Protein AF-0000000067870097 (afdb_homodimer)

Foldseek 3Di:
DPPPVVVVVVVVVVVVVVVCVVPPDDDDPQLVVQLVVLLCCLQVVQVVCCVVVVFAADDPLLSVLSCCLSNPVADLLNAQLLQQVLLLLLQVLLLVLCVPPNQDPVSLVVSLVVSQVVCVVVVNHHPSSNVSNNVSSVVSHHPVSSVTHRNNNSVSSLVSSQVSLCPRSVVVVHDPPPDHD/DPPPVVVVVVVVVVVVVVVCVVPPDDDDPLLVVQLVVLLCCLQVVQVVCCVVVVFAADDPLLSVLSCCLSNPVADLLNALQLQQVLLLLLQVLLLVLCVPPNQDPVSLVVSLVVSQVVCVVVVNHHPSSNVSNNVSSVVSHHPVSSVTHRNNNSVSSLVSSQVSLVPRSVVVVHDPPPDHD

InterPro domains:
  IPR007065 HPP [PTHR33741] (12-181)
  IPR058581 HPP, transmembrane region [PF04982] (25-177)

Organism: Synechococcus elongatus (strain ATCC 33912 / PCC 7942 / FACHB-805) (NCBI:txid1140)

Solvent-accessible surface area (backbone atoms only — not comparable to full-atom values): 16344 Å² total; per-residue (Å²): 125,81,54,69,67,56,50,51,49,49,50,52,48,49,50,26,46,53,48,29,65,71,60,42,67,83,66,54,73,51,49,34,51,34,19,20,52,41,23,25,51,51,44,15,48,35,34,43,48,19,68,74,67,71,47,61,30,63,54,38,37,54,25,13,45,35,32,29,44,39,66,35,36,76,39,61,48,36,19,50,39,7,41,44,53,15,30,37,47,6,27,50,41,6,28,49,32,27,74,74,69,35,72,47,33,54,38,34,3,43,22,24,6,50,34,47,28,50,20,42,76,67,49,19,47,22,45,31,12,14,8,33,6,26,37,23,20,74,66,55,32,53,79,59,40,35,50,47,25,46,39,51,28,38,50,50,48,49,52,50,43,38,58,43,29,74,66,36,81,39,31,91,80,39,52,44,68,82,38,60,75,125,81,55,68,68,56,51,50,49,50,48,52,49,49,49,26,45,53,49,28,64,71,61,43,68,84,66,53,72,51,49,34,50,34,19,21,52,42,22,26,50,51,45,16,49,35,32,44,49,19,67,73,68,71,47,60,31,64,54,38,36,53,24,13,44,36,32,29,43,40,65,36,37,78,38,63,48,35,20,51,39,8,41,44,54,14,30,37,46,6,27,51,41,6,28,50,32,26,74,74,66,35,72,46,33,56,38,33,3,44,21,24,7,51,33,46,28,51,20,44,76,67,50,18,48,23,45,31,14,15,10,33,5,25,37,23,20,75,68,56,34,53,78,61,40,35,51,47,26,48,38,51,29,38,50,50,46,50,52,49,42,38,56,43,30,76,67,35,82,37,31,92,81,40,52,45,66,82,37,61,76

Structure (mmCIF, N/CA/C/O backbone):
data_AF-0000000067870097-model_v1
#
loop_
_entity.id
_entity.type
_entity.pdbx_description
1 polymer 'HPP family protein'
#
loop_
_atom_site.group_PDB
_atom_site.id
_atom_site.type_symbol
_atom_site.label_atom_id
_atom_site.label_alt_id
_atom_site.label_comp_id
_atom_site.label_asym_id
_atom_site.label_entity_id
_atom_site.label_seq_id
_atom_site.pdbx_PDB_ins_code
_atom_site.Cartn_x
_atom_site.Cartn_y
_atom_site.Cartn_z
_atom_site.occupancy
_atom_site.B_iso_or_equiv
_atom_site.auth_seq_id
_atom_site.auth_comp_id
_atom_site.auth_asym_id
_atom_site.auth_atom_id
_atom_site.pdbx_PDB_model_num
ATOM 1 N N . MET A 1 1 ? 19.469 34.625 -26.188 1 46.09 1 MET A N 1
ATOM 2 C CA . MET A 1 1 ? 18.172 34.531 -25.5 1 46.09 1 MET A CA 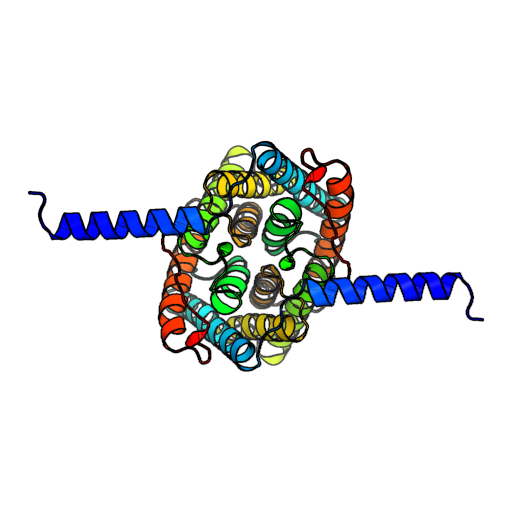1
ATOM 3 C C . MET A 1 1 ? 17.562 33.156 -25.641 1 46.09 1 MET A C 1
ATOM 5 O O . MET A 1 1 ? 17.359 32.656 -26.75 1 46.09 1 MET A O 1
ATOM 9 N N . ALA A 1 2 ? 17.812 32.406 -24.672 1 60.09 2 ALA A N 1
ATOM 10 C CA . ALA A 1 2 ? 17.297 31.062 -24.828 1 60.09 2 ALA A CA 1
ATOM 11 C C . ALA A 1 2 ? 15.867 31.094 -25.375 1 60.09 2 ALA A C 1
ATOM 13 O O . ALA A 1 2 ? 15.086 31.969 -25.047 1 60.09 2 ALA A O 1
ATOM 14 N N . PRO A 1 3 ? 15.516 30.281 -26.375 1 62.34 3 PRO A N 1
ATOM 15 C CA . PRO A 1 3 ? 14.164 30.281 -26.953 1 62.34 3 PRO A CA 1
ATOM 16 C C . PRO A 1 3 ? 13.07 30.203 -25.891 1 62.34 3 PRO A C 1
ATOM 18 O O . PRO A 1 3 ? 13.289 29.641 -24.812 1 62.34 3 PRO A O 1
ATOM 21 N N . ARG A 1 4 ? 12.039 30.938 -26.031 1 68.62 4 ARG A N 1
ATOM 22 C CA . ARG A 1 4 ? 10.883 31.125 -25.156 1 68.62 4 ARG A CA 1
ATOM 23 C C . ARG A 1 4 ? 10.367 29.766 -24.656 1 68.62 4 ARG A C 1
ATOM 25 O O . ARG A 1 4 ? 9.883 29.672 -23.531 1 68.62 4 ARG A O 1
ATOM 32 N N . SER A 1 5 ? 10.477 28.734 -25.531 1 74.88 5 SER A N 1
ATOM 33 C CA . SER A 1 5 ? 10.031 27.391 -25.172 1 74.88 5 SER A CA 1
ATOM 34 C C . SER A 1 5 ? 10.891 26.797 -24.062 1 74.88 5 SER A C 1
ATOM 36 O O . SER A 1 5 ? 10.367 26.156 -23.156 1 74.88 5 SER A O 1
ATOM 38 N N . LEU A 1 6 ? 12.148 27.078 -24.141 1 73.38 6 LEU A N 1
ATOM 39 C CA . LEU A 1 6 ? 13.055 26.547 -23.125 1 73.38 6 LEU A CA 1
ATOM 40 C C . LEU A 1 6 ? 12.844 27.25 -21.781 1 73.38 6 LEU A C 1
ATOM 42 O O . LEU A 1 6 ? 12.984 26.625 -20.734 1 73.38 6 LEU A O 1
ATOM 46 N N . ARG A 1 7 ? 12.547 28.5 -21.922 1 70.81 7 ARG A N 1
ATOM 47 C CA . ARG A 1 7 ? 12.297 29.266 -20.703 1 70.81 7 ARG A CA 1
ATOM 48 C C . ARG A 1 7 ? 11.031 28.797 -20 1 70.81 7 ARG A C 1
ATOM 50 O O . ARG A 1 7 ? 10.992 28.703 -18.781 1 70.81 7 ARG A O 1
ATOM 57 N N . ARG A 1 8 ? 9.984 28.531 -20.844 1 75.88 8 ARG A N 1
ATOM 58 C CA . ARG A 1 8 ? 8.742 28.016 -20.281 1 75.88 8 ARG A CA 1
ATOM 59 C C . ARG A 1 8 ? 8.953 26.641 -19.641 1 75.88 8 ARG A C 1
ATOM 61 O O . ARG A 1 8 ? 8.406 26.359 -18.578 1 75.88 8 ARG A O 1
ATOM 68 N N . LEU A 1 9 ? 9.688 25.859 -20.328 1 77.75 9 LEU A N 1
ATOM 69 C CA . LEU A 1 9 ? 10.008 24.547 -19.797 1 77.75 9 LEU A CA 1
ATOM 70 C C . LEU A 1 9 ? 10.805 24.656 -18.5 1 77.75 9 LEU A C 1
ATOM 72 O O . LEU A 1 9 ? 10.547 23.922 -17.547 1 77.75 9 LEU A O 1
ATOM 76 N N . HIS A 1 10 ? 11.781 25.531 -18.562 1 76.25 10 HIS A N 1
ATOM 77 C CA . HIS A 1 10 ? 12.594 25.766 -17.375 1 76.25 10 HIS A CA 1
ATOM 78 C C . HIS A 1 10 ? 11.734 26.281 -16.219 1 76.25 10 HIS A C 1
ATOM 80 O O . HIS A 1 10 ? 11.93 25.891 -15.078 1 76.25 10 HIS A O 1
ATOM 86 N N . TRP A 1 11 ? 10.844 27.203 -16.578 1 72.69 11 TRP A N 1
ATOM 87 C CA . TRP A 1 11 ? 9.945 27.766 -15.578 1 72.69 11 TRP A CA 1
ATOM 88 C C . TRP A 1 11 ? 9.039 26.688 -15 1 72.69 11 TRP A C 1
ATOM 90 O O . TRP A 1 11 ? 8.859 26.594 -13.781 1 72.69 11 TRP A O 1
ATOM 100 N N . HIS A 1 12 ? 8.492 25.906 -15.898 1 77.06 12 HIS A N 1
ATOM 101 C CA . HIS A 1 12 ? 7.629 24.812 -15.469 1 77.06 12 HIS A CA 1
ATOM 102 C C . HIS A 1 12 ? 8.383 23.828 -14.578 1 77.06 12 HIS A C 1
ATOM 104 O O . HIS A 1 12 ? 7.863 23.391 -13.555 1 77.06 12 HIS A O 1
ATOM 110 N N . TRP A 1 13 ? 9.57 23.641 -14.914 1 80.44 13 TRP A N 1
ATOM 111 C CA . TRP A 1 13 ? 10.414 22.734 -14.148 1 80.44 13 TRP A CA 1
ATOM 112 C C . TRP A 1 13 ? 10.734 23.312 -12.781 1 80.44 13 TRP A C 1
ATOM 114 O O . TRP A 1 13 ? 10.695 22.594 -11.773 1 80.44 13 TRP A O 1
ATOM 124 N N . GLU A 1 14 ? 10.977 24.531 -12.758 1 81.31 14 GLU A N 1
ATOM 125 C CA . GLU A 1 14 ? 11.266 25.203 -11.492 1 81.31 14 GLU A CA 1
ATOM 126 C C . GLU A 1 14 ? 10.039 25.234 -10.586 1 81.31 14 GLU A C 1
ATOM 128 O O . GLU A 1 14 ? 10.156 25.078 -9.367 1 81.31 14 GLU A O 1
ATOM 133 N N . GLN A 1 15 ? 8.992 25.406 -11.211 1 80.94 15 GLN A N 1
ATOM 134 C CA . GLN A 1 15 ? 7.758 25.422 -10.438 1 80.94 15 GLN A CA 1
ATOM 135 C C . GLN A 1 15 ? 7.465 24.047 -9.844 1 80.94 15 GLN A C 1
ATOM 137 O O . GLN A 1 15 ? 7.047 23.938 -8.688 1 80.94 15 GLN A O 1
ATOM 142 N N . GLN A 1 16 ? 7.691 23.109 -10.602 1 85.12 16 GLN A N 1
ATOM 143 C CA . GLN A 1 16 ? 7.473 21.75 -10.133 1 85.12 16 GLN A CA 1
ATOM 144 C C . GLN A 1 16 ? 8.43 21.391 -9 1 85.12 16 GLN A C 1
ATOM 146 O O . GLN A 1 16 ? 8.031 20.766 -8.016 1 85.12 16 GLN A O 1
ATOM 151 N N . ARG A 1 17 ? 9.578 21.828 -9.219 1 85.06 17 ARG A N 1
ATOM 152 C CA . ARG A 1 17 ? 10.586 21.547 -8.195 1 85.06 17 ARG A CA 1
ATOM 153 C C . ARG A 1 17 ? 10.25 22.266 -6.891 1 85.06 17 ARG A C 1
ATOM 155 O O . ARG A 1 17 ? 10.406 21.703 -5.809 1 85.06 17 ARG A O 1
ATOM 162 N N . SER A 1 18 ? 9.828 23.406 -7.008 1 83.56 18 SER A N 1
ATOM 163 C CA . SER A 1 18 ? 9.469 24.188 -5.828 1 83.56 18 SER A CA 1
ATOM 164 C C . SER A 1 18 ? 8.281 23.562 -5.102 1 83.56 18 SER A C 1
ATOM 166 O O . SER A 1 18 ? 8.273 23.484 -3.871 1 83.56 18 SER A O 1
ATOM 168 N N . GLN A 1 19 ? 7.371 23.125 -5.828 1 85.06 19 GLN A N 1
ATOM 169 C CA . GLN A 1 19 ? 6.199 22.484 -5.242 1 85.06 19 GLN A CA 1
ATOM 170 C C . GLN A 1 19 ? 6.566 21.172 -4.566 1 85.06 19 GLN A C 1
ATOM 172 O O . GLN A 1 19 ? 6.07 20.859 -3.48 1 85.06 19 GLN A O 1
ATOM 177 N N . SER A 1 20 ? 7.379 20.5 -5.203 1 86.06 20 SER A N 1
ATOM 178 C CA . SER A 1 20 ? 7.832 19.234 -4.652 1 86.06 20 SER A CA 1
ATOM 179 C C . SER A 1 20 ? 8.57 19.438 -3.332 1 86.06 20 SER A C 1
ATOM 181 O O . SER A 1 20 ? 8.391 18.656 -2.393 1 86.06 20 SER A O 1
ATOM 183 N N . ASP A 1 21 ? 9.359 20.422 -3.322 1 87.75 21 ASP A N 1
ATOM 184 C CA . ASP A 1 21 ? 10.141 20.688 -2.119 1 87.75 21 ASP A CA 1
ATOM 185 C C . ASP A 1 21 ? 9.234 21.078 -0.954 1 87.75 21 ASP A C 1
ATOM 187 O O . ASP A 1 21 ? 9.555 20.828 0.206 1 87.75 21 ASP A O 1
ATOM 191 N N . LEU A 1 22 ? 8.156 21.594 -1.31 1 86.06 22 LEU A N 1
ATOM 192 C CA . LEU A 1 22 ? 7.223 22.047 -0.283 1 86.06 22 LEU A CA 1
ATOM 193 C C . LEU A 1 22 ? 6.359 20.891 0.218 1 86.06 22 LEU A C 1
ATOM 195 O O . LEU A 1 22 ? 6 20.844 1.396 1 86.06 22 LEU A O 1
ATOM 199 N N . ILE A 1 23 ? 6.07 19.969 -0.603 1 89 23 ILE A N 1
ATOM 200 C CA . ILE A 1 23 ? 5.043 18.969 -0.312 1 89 23 ILE A CA 1
ATOM 201 C C . ILE A 1 23 ? 5.691 17.688 0.197 1 89 23 ILE A C 1
ATOM 203 O O . ILE A 1 23 ? 5.164 17.031 1.097 1 89 23 ILE A O 1
ATOM 207 N N . GLN A 1 24 ? 6.859 17.406 -0.29 1 93.19 24 GLN A N 1
ATOM 208 C CA . GLN A 1 24 ? 7.492 16.125 0.044 1 93.19 24 GLN A CA 1
ATOM 209 C C . GLN A 1 24 ? 8.25 16.219 1.367 1 93.19 24 GLN A C 1
ATOM 211 O O . GLN A 1 24 ? 9.125 17.078 1.531 1 93.19 24 GLN A O 1
ATOM 216 N N . PRO A 1 25 ? 7.934 15.305 2.254 1 92.06 25 PRO A N 1
ATOM 217 C CA . PRO A 1 25 ? 8.602 15.352 3.557 1 92.06 25 PRO A CA 1
ATOM 218 C C . PRO A 1 25 ? 10.086 14.977 3.473 1 92.06 25 PRO A C 1
ATOM 220 O O . PRO A 1 25 ? 10.484 14.242 2.568 1 92.06 25 PRO A O 1
ATOM 223 N N . ARG A 1 26 ? 10.844 15.5 4.445 1 95.44 26 ARG A N 1
ATOM 224 C CA . ARG A 1 26 ? 12.242 15.141 4.629 1 95.44 26 ARG A CA 1
ATOM 225 C C . ARG A 1 26 ? 12.414 14.188 5.809 1 95.44 26 ARG A C 1
ATOM 227 O O . ARG A 1 26 ? 11.688 14.289 6.801 1 95.44 26 ARG A O 1
ATOM 234 N N . TYR A 1 27 ? 13.367 13.312 5.676 1 95.19 27 TYR A N 1
ATOM 235 C CA . TYR A 1 27 ? 13.648 12.328 6.719 1 95.19 27 TYR A CA 1
ATOM 236 C C . TYR A 1 27 ? 15.094 12.43 7.188 1 95.19 27 TYR A C 1
ATOM 238 O O . TYR A 1 27 ? 16 12.625 6.375 1 95.19 27 TYR A O 1
ATOM 246 N N . SER A 1 28 ? 15.289 12.352 8.477 1 95.69 28 SER A N 1
ATOM 247 C CA . SER A 1 28 ? 16.641 12.32 9.023 1 95.69 28 SER A CA 1
ATOM 248 C C . SER A 1 28 ? 17.312 10.977 8.766 1 95.69 28 SER A C 1
ATOM 250 O O . SER A 1 28 ? 16.641 9.984 8.484 1 95.69 28 SER A O 1
ATOM 252 N N . ARG A 1 29 ? 18.609 10.938 8.883 1 96.25 29 ARG A N 1
ATOM 253 C CA . ARG A 1 29 ? 19.359 9.695 8.695 1 96.25 29 ARG A CA 1
ATOM 254 C C . ARG A 1 29 ? 18.922 8.648 9.719 1 96.25 29 ARG A C 1
ATOM 256 O O . ARG A 1 29 ? 18.891 7.453 9.414 1 96.25 29 ARG A O 1
ATOM 263 N N . GLN A 1 30 ? 18.594 9.102 10.828 1 95.75 30 GLN A N 1
ATOM 264 C CA . GLN A 1 30 ? 18.156 8.195 11.883 1 95.75 30 GLN A CA 1
ATOM 265 C C . GLN A 1 30 ? 16.812 7.57 11.539 1 95.75 30 GLN A C 1
ATOM 267 O O . GLN A 1 30 ? 16.594 6.383 11.797 1 95.75 30 GLN A O 1
ATOM 272 N N . GLN A 1 31 ? 15.938 8.375 11.047 1 96.06 31 GLN A N 1
ATOM 273 C CA . GLN A 1 31 ? 14.633 7.875 10.625 1 96.06 31 GLN A CA 1
ATOM 274 C C . GLN A 1 31 ? 14.766 6.852 9.508 1 96.06 31 GLN A C 1
ATOM 276 O O . GLN A 1 31 ? 14.086 5.82 9.508 1 96.06 31 GLN A O 1
ATOM 281 N N . VAL A 1 32 ? 15.633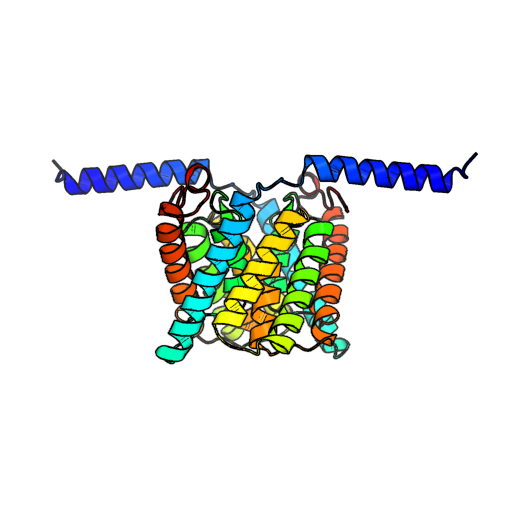 7.133 8.594 1 98.12 32 VAL A N 1
ATOM 282 C CA . VAL A 1 32 ? 15.867 6.246 7.457 1 98.12 32 VAL A CA 1
ATOM 283 C C . VAL A 1 32 ? 16.406 4.906 7.949 1 98.12 32 VAL A C 1
ATOM 285 O O . VAL A 1 32 ? 15.906 3.848 7.555 1 98.12 32 VAL A O 1
ATOM 288 N N . LEU A 1 33 ? 17.359 4.945 8.805 1 97.69 33 LEU A N 1
ATOM 289 C CA . LEU A 1 33 ? 17.969 3.732 9.352 1 97.69 33 LEU A CA 1
ATOM 290 C C . LEU A 1 33 ? 16.938 2.936 10.156 1 97.69 33 LEU A C 1
ATOM 292 O O . LEU A 1 33 ? 16.891 1.707 10.062 1 97.69 33 LEU A O 1
ATOM 296 N N . ALA A 1 34 ? 16.219 3.627 10.953 1 97.62 34 ALA A N 1
ATOM 297 C CA . ALA A 1 34 ? 15.203 2.971 11.766 1 97.62 34 ALA A CA 1
ATOM 298 C C . ALA A 1 34 ? 14.164 2.277 10.891 1 97.62 34 ALA A C 1
ATOM 300 O O . ALA A 1 34 ? 13.719 1.168 11.203 1 97.62 34 ALA A O 1
ATOM 301 N N . SER A 1 35 ? 13.719 2.979 9.852 1 98.19 35 SER A N 1
ATOM 302 C CA . SER A 1 35 ? 12.742 2.395 8.945 1 98.19 35 SER A CA 1
ATOM 303 C C . SER A 1 35 ? 13.297 1.16 8.242 1 98.19 35 SER A C 1
ATOM 305 O O . SER A 1 35 ? 12.602 0.152 8.102 1 98.19 35 SER A O 1
ATOM 307 N N . TRP A 1 36 ? 14.555 1.272 7.805 1 98.62 36 TRP A N 1
ATOM 308 C CA . TRP A 1 36 ? 15.227 0.157 7.148 1 98.62 36 TRP A CA 1
ATOM 309 C C . TRP A 1 36 ? 15.297 -1.056 8.07 1 98.62 36 TRP A C 1
ATOM 311 O O . TRP A 1 36 ? 14.906 -2.16 7.68 1 98.62 36 TRP A O 1
ATOM 321 N N . LEU A 1 37 ? 15.742 -0.882 9.281 1 98.19 37 LEU A N 1
ATOM 322 C CA . LEU A 1 37 ? 15.906 -1.958 10.258 1 98.19 37 LEU A CA 1
ATOM 323 C C . LEU A 1 37 ? 14.555 -2.561 10.625 1 98.19 37 LEU A C 1
ATOM 325 O O . LEU A 1 37 ? 14.43 -3.777 10.781 1 98.19 37 LEU A O 1
ATOM 329 N N . GLY A 1 38 ? 13.594 -1.721 10.836 1 98.19 38 GLY A N 1
ATOM 330 C CA . GLY A 1 38 ? 12.258 -2.203 11.17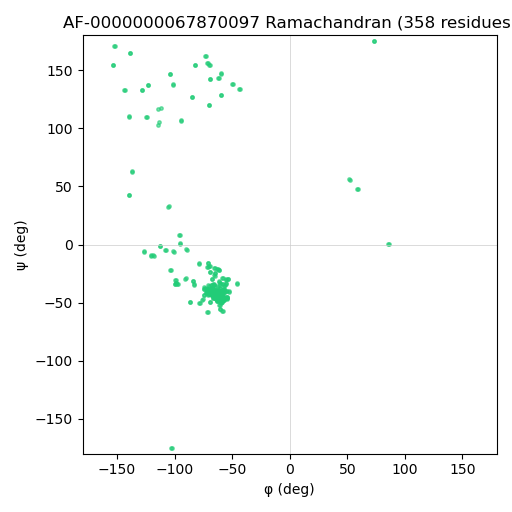2 1 98.19 38 GLY A CA 1
ATOM 331 C C . GLY A 1 38 ? 11.68 -3.133 10.125 1 98.19 38 GLY A C 1
ATOM 332 O O . GLY A 1 38 ? 11.172 -4.207 10.453 1 98.19 38 GLY A O 1
ATOM 333 N N . ALA A 1 39 ? 11.773 -2.709 8.914 1 98.75 39 ALA A N 1
ATOM 334 C CA . ALA A 1 39 ? 11.234 -3.52 7.828 1 98.75 39 ALA A CA 1
ATOM 335 C C . ALA A 1 39 ? 12.016 -4.82 7.668 1 98.75 39 ALA A C 1
ATOM 337 O O . ALA A 1 39 ? 11.438 -5.871 7.398 1 98.75 39 ALA A O 1
ATOM 338 N N . LEU A 1 40 ? 13.375 -4.719 7.754 1 98.69 40 LEU A N 1
ATOM 339 C CA . LEU A 1 40 ? 14.211 -5.91 7.688 1 98.69 40 LEU A CA 1
ATOM 340 C C . LEU A 1 40 ? 13.773 -6.934 8.734 1 98.69 40 LEU A C 1
ATOM 342 O O . LEU A 1 40 ? 13.555 -8.102 8.406 1 98.69 40 LEU A O 1
ATOM 346 N N . VAL A 1 41 ? 13.562 -6.504 9.906 1 98.06 41 VAL A N 1
ATOM 347 C CA . VAL A 1 41 ? 13.211 -7.387 11.016 1 98.06 41 VAL A CA 1
ATOM 348 C C . VAL A 1 41 ? 11.75 -7.812 10.891 1 98.06 41 VAL A C 1
ATOM 350 O O . VAL A 1 41 ? 11.422 -8.992 11.055 1 98.06 41 VAL A O 1
ATOM 353 N N . GLY A 1 42 ? 10.852 -6.883 10.648 1 98.56 42 GLY A N 1
ATOM 354 C CA . GLY A 1 42 ? 9.43 -7.172 10.57 1 98.56 42 GLY A CA 1
ATOM 355 C C . GLY A 1 42 ? 9.086 -8.203 9.516 1 98.56 42 GLY A C 1
ATOM 356 O O . GLY A 1 42 ? 8.547 -9.266 9.828 1 98.56 42 GLY A O 1
ATOM 357 N N . ILE A 1 43 ? 9.453 -7.926 8.305 1 98.81 43 ILE A N 1
ATOM 358 C CA . ILE A 1 43 ? 9.141 -8.812 7.184 1 98.81 43 ILE A CA 1
ATOM 359 C C . ILE A 1 43 ? 10.008 -10.07 7.266 1 98.81 43 ILE A C 1
ATOM 361 O O . ILE A 1 43 ? 9.539 -11.172 6.961 1 98.81 43 ILE A O 1
ATOM 365 N N . GLY A 1 44 ? 11.32 -9.906 7.609 1 98.75 44 GLY A N 1
ATOM 366 C CA . GLY A 1 44 ? 12.172 -11.07 7.785 1 98.75 44 GLY A CA 1
ATOM 367 C C . GLY A 1 44 ? 11.609 -12.078 8.773 1 98.75 44 GLY A C 1
ATOM 368 O O . GLY A 1 44 ? 11.586 -13.273 8.5 1 98.75 44 GLY A O 1
ATOM 369 N N . LEU A 1 45 ? 11.148 -11.594 9.883 1 98.31 45 LEU A N 1
ATOM 370 C CA . LEU A 1 45 ? 10.586 -12.461 10.914 1 98.31 45 LEU A CA 1
ATOM 371 C C . LEU A 1 45 ? 9.305 -13.125 10.422 1 98.31 45 LEU A C 1
ATOM 373 O O . LEU A 1 45 ? 9.078 -14.305 10.688 1 98.31 45 LEU A O 1
ATOM 377 N N . LEU A 1 46 ? 8.422 -12.383 9.781 1 98.31 46 LEU A N 1
ATOM 378 C CA . LEU A 1 46 ? 7.207 -12.969 9.234 1 98.31 46 LEU A CA 1
ATOM 379 C C . LEU A 1 46 ? 7.535 -14.078 8.234 1 98.31 46 LEU A C 1
ATOM 381 O O . LEU A 1 46 ? 6.891 -15.125 8.234 1 98.31 46 LEU A O 1
ATOM 385 N N . GLY A 1 47 ? 8.508 -13.734 7.363 1 98.31 47 GLY A N 1
ATOM 386 C CA . GLY A 1 47 ? 8.953 -14.742 6.418 1 98.31 47 GLY A CA 1
ATOM 387 C C . GLY A 1 47 ? 9.516 -15.984 7.086 1 98.31 47 GLY A C 1
ATOM 388 O O . GLY A 1 47 ? 9.203 -17.109 6.691 1 98.31 47 GLY A O 1
ATOM 389 N N . TRP A 1 48 ? 10.344 -15.75 8.062 1 98.25 48 TRP A N 1
ATOM 390 C CA . TRP A 1 48 ? 10.945 -16.859 8.797 1 98.25 48 TRP A CA 1
ATOM 391 C C . TRP A 1 48 ? 9.875 -17.688 9.508 1 98.25 48 TRP A C 1
ATOM 393 O O . TRP A 1 48 ? 9.93 -18.922 9.492 1 98.25 48 TRP A O 1
ATOM 403 N N . LEU A 1 49 ? 8.938 -17.109 10.148 1 98.19 49 LEU A N 1
ATOM 404 C CA . LEU A 1 49 ? 7.844 -17.797 10.836 1 98.19 49 LEU A CA 1
ATOM 405 C C . LEU A 1 49 ? 7.004 -18.609 9.852 1 98.19 49 LEU A C 1
ATOM 407 O O . LEU A 1 49 ? 6.5 -19.672 10.195 1 98.19 49 LEU A O 1
ATOM 411 N N . THR A 1 50 ? 6.789 -17.984 8.688 1 98.19 50 THR A N 1
ATOM 412 C CA . THR A 1 50 ? 6.074 -18.703 7.641 1 98.19 50 THR A CA 1
ATOM 413 C C . THR A 1 50 ? 6.785 -20.016 7.301 1 98.19 50 THR A C 1
ATOM 415 O O . THR A 1 50 ? 6.148 -21.062 7.203 1 98.19 50 THR A O 1
ATOM 418 N N . GLN A 1 51 ? 8.078 -19.953 7.109 1 97.12 51 GLN A N 1
ATOM 419 C CA . GLN A 1 51 ? 8.875 -21.125 6.777 1 97.12 51 GLN A CA 1
ATOM 420 C C . GLN A 1 51 ? 8.883 -22.125 7.93 1 97.12 51 GLN A C 1
ATOM 422 O O . GLN A 1 51 ? 8.719 -23.328 7.715 1 97.12 51 GLN A O 1
ATOM 427 N N . ALA A 1 52 ? 9.039 -21.656 9.094 1 97.75 52 ALA A N 1
ATOM 428 C CA . ALA A 1 52 ? 9.164 -22.5 10.281 1 97.75 52 ALA A CA 1
ATOM 429 C C . ALA A 1 52 ? 7.836 -23.172 10.617 1 97.75 52 ALA A C 1
ATOM 431 O O . ALA A 1 52 ? 7.809 -24.344 11.031 1 97.75 52 ALA A O 1
ATOM 432 N N . SER A 1 53 ? 6.695 -22.516 10.469 1 97.12 53 SER A N 1
ATOM 433 C CA . SER A 1 53 ? 5.391 -23.016 10.875 1 97.12 53 SER A CA 1
ATOM 434 C C . SER A 1 53 ? 4.707 -23.781 9.742 1 97.12 53 SER A C 1
ATOM 436 O O . SER A 1 53 ? 3.834 -24.609 9.984 1 97.12 53 SER A O 1
ATOM 438 N N . GLY A 1 54 ? 5 -23.406 8.523 1 96.94 54 GLY A N 1
ATOM 439 C CA . GLY A 1 54 ? 4.32 -23.969 7.367 1 96.94 54 GLY A CA 1
ATOM 440 C C . GLY A 1 54 ? 3.029 -23.25 7.023 1 96.94 54 GLY A C 1
ATOM 441 O O . GLY A 1 54 ? 2.359 -23.594 6.047 1 96.94 54 GLY A O 1
ATOM 442 N N . TYR A 1 55 ? 2.693 -22.203 7.82 1 97 55 TYR A N 1
ATOM 443 C CA . TYR A 1 55 ? 1.506 -21.391 7.559 1 97 55 TYR A CA 1
ATOM 444 C C . TYR A 1 55 ? 1.877 -20.078 6.895 1 97 55 TYR A C 1
ATOM 446 O O . TYR A 1 55 ? 2.893 -19.469 7.234 1 97 55 TYR A O 1
ATOM 454 N N . PRO A 1 56 ? 1.098 -19.719 5.941 1 96.81 56 PRO A N 1
ATOM 455 C CA . PRO A 1 56 ? 1.394 -18.438 5.305 1 96.81 56 PRO A CA 1
ATOM 456 C C . PRO A 1 56 ? 1.097 -17.25 6.211 1 96.81 56 PRO A C 1
ATOM 458 O O . PRO A 1 56 ? -0.041 -17.078 6.66 1 96.81 56 PRO A O 1
ATOM 461 N N . LEU A 1 57 ? 2.111 -16.469 6.504 1 97.44 57 LEU A N 1
ATOM 462 C CA . LEU A 1 57 ? 1.957 -15.305 7.379 1 97.44 57 LEU A CA 1
ATOM 463 C C . LEU A 1 57 ? 2.346 -14.023 6.656 1 97.44 57 LEU A C 1
ATOM 465 O O . LEU A 1 57 ? 2.102 -12.922 7.16 1 97.44 57 LEU A O 1
ATOM 469 N N . VAL A 1 58 ? 2.932 -14.203 5.477 1 97.88 58 VAL A N 1
ATOM 470 C CA . VAL A 1 58 ? 3.418 -13.055 4.727 1 97.88 58 VAL A CA 1
ATOM 471 C C . VAL A 1 58 ? 2.875 -13.094 3.299 1 97.88 58 VAL A C 1
ATOM 473 O O . VAL A 1 58 ? 2.818 -14.164 2.684 1 97.88 58 VAL A O 1
ATOM 476 N N . ALA A 1 59 ? 2.365 -11.953 2.84 1 98.25 59 ALA A N 1
ATOM 477 C CA . ALA A 1 59 ? 1.917 -11.734 1.466 1 98.25 59 ALA A CA 1
ATOM 478 C C . ALA A 1 59 ? 2.34 -10.359 0.965 1 98.25 59 ALA A C 1
ATOM 480 O O . ALA A 1 59 ? 2.719 -9.492 1.757 1 98.25 59 ALA A O 1
ATOM 481 N N . ALA A 1 60 ? 2.27 -10.164 -0.27 1 98.56 60 ALA A N 1
ATOM 482 C CA . ALA A 1 60 ? 2.785 -8.961 -0.914 1 98.56 60 ALA A CA 1
ATOM 483 C C . ALA A 1 60 ? 2.234 -7.703 -0.246 1 98.56 60 ALA A C 1
ATOM 485 O O . ALA A 1 60 ? 2.975 -6.746 -0.003 1 98.56 60 ALA A O 1
ATOM 486 N N . PRO A 1 61 ? 0.979 -7.641 0.134 1 98.88 61 PRO A N 1
ATOM 487 C CA . PRO A 1 61 ? 0.424 -6.422 0.729 1 98.88 61 PRO A CA 1
ATOM 488 C C . PRO A 1 61 ? 1.101 -6.047 2.047 1 98.88 61 PRO A C 1
ATOM 490 O O . PRO A 1 61 ? 1.096 -4.879 2.438 1 98.88 61 PRO A O 1
ATOM 493 N N . MET A 1 62 ? 1.73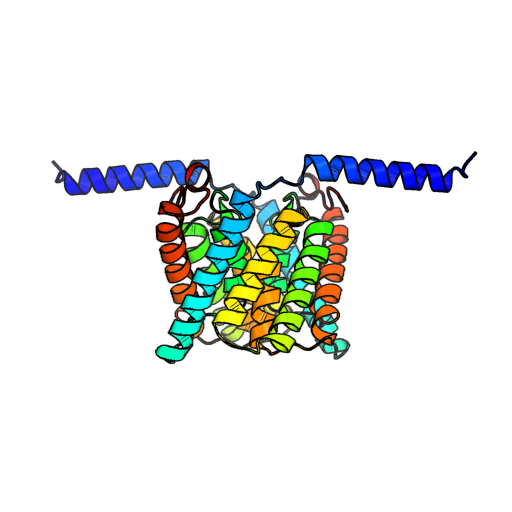3 -7.043 2.682 1 98.81 62 MET A N 1
ATOM 494 C CA . MET A 1 62 ? 2.41 -6.77 3.947 1 98.81 62 MET A CA 1
ATOM 495 C C . MET A 1 62 ? 3.643 -5.898 3.727 1 98.81 62 MET A C 1
ATOM 497 O O . MET A 1 62 ? 4.098 -5.219 4.648 1 98.81 62 MET A O 1
ATOM 501 N N . GLY A 1 63 ? 4.18 -5.934 2.51 1 98.88 63 GLY A N 1
ATOM 502 C CA . GLY A 1 63 ? 5.242 -5 2.176 1 98.88 63 GLY A CA 1
ATOM 503 C C . GLY A 1 63 ? 4.801 -3.551 2.232 1 98.88 63 GLY A C 1
ATOM 504 O O . GLY A 1 63 ? 5.527 -2.695 2.748 1 98.88 63 GLY A O 1
ATOM 505 N N . ALA A 1 64 ? 3.631 -3.285 1.664 1 98.88 64 ALA A N 1
ATOM 506 C CA . ALA A 1 64 ? 3.074 -1.935 1.713 1 98.88 64 ALA A CA 1
ATOM 507 C C . ALA A 1 64 ? 2.754 -1.525 3.148 1 98.88 64 ALA A C 1
ATOM 509 O O . ALA A 1 64 ? 3.002 -0.385 3.545 1 98.88 64 ALA A O 1
ATOM 510 N N . THR A 1 65 ? 2.188 -2.461 3.912 1 98.88 65 THR A N 1
ATOM 511 C CA . THR A 1 65 ? 1.905 -2.207 5.32 1 98.88 65 THR A CA 1
ATOM 512 C C . THR A 1 65 ? 3.182 -1.836 6.07 1 98.88 65 THR A C 1
ATOM 514 O O . THR A 1 65 ? 3.18 -0.922 6.898 1 98.88 65 THR A O 1
ATOM 517 N N . SER A 1 66 ? 4.242 -2.475 5.746 1 98.75 66 SER A N 1
ATOM 518 C CA . SER A 1 66 ? 5.504 -2.246 6.445 1 98.75 66 SER A CA 1
ATOM 519 C C . SER A 1 66 ? 6.051 -0.852 6.152 1 98.75 66 SER A C 1
ATOM 521 O O . SER A 1 66 ? 6.684 -0.236 7.012 1 98.75 66 SER A O 1
ATOM 523 N N . VAL A 1 67 ? 5.852 -0.349 4.949 1 98.88 67 VAL A N 1
ATOM 524 C CA . VAL A 1 67 ? 6.301 1.003 4.633 1 98.88 67 VAL A CA 1
ATOM 525 C C . VAL A 1 67 ? 5.617 2.004 5.562 1 98.88 67 VAL A C 1
ATOM 527 O O . VAL A 1 67 ? 6.25 2.945 6.047 1 98.88 67 VAL A O 1
ATOM 530 N N . LEU A 1 68 ? 4.371 1.795 5.824 1 98.62 68 LEU A N 1
ATOM 531 C CA . LEU A 1 68 ? 3.639 2.707 6.695 1 98.62 68 LEU A CA 1
ATOM 532 C C . LEU A 1 68 ? 4.027 2.498 8.156 1 98.62 68 LEU A C 1
ATOM 534 O O . LEU A 1 68 ? 4.258 3.463 8.883 1 98.62 68 LEU A O 1
ATOM 538 N N . LEU A 1 69 ? 4.121 1.26 8.547 1 98.5 69 LEU A N 1
ATOM 539 C CA . LEU A 1 69 ? 4.371 0.956 9.953 1 98.5 69 LEU A CA 1
ATOM 540 C C . LEU A 1 69 ? 5.77 1.396 10.367 1 98.5 69 LEU A C 1
ATOM 542 O O . LEU A 1 69 ? 5.961 1.938 11.453 1 98.5 69 LEU A O 1
ATOM 546 N N . PHE A 1 70 ? 6.703 1.223 9.492 1 98.06 70 PHE A N 1
ATOM 547 C CA . PHE A 1 70 ? 8.078 1.503 9.883 1 98.06 70 PHE A CA 1
ATOM 548 C C . PHE A 1 70 ? 8.547 2.832 9.305 1 98.06 70 PHE A C 1
ATOM 550 O O . PHE A 1 70 ? 9.43 3.484 9.867 1 98.06 70 PHE A O 1
ATOM 557 N N . GLY A 1 71 ? 7.945 3.285 8.289 1 97.25 71 GLY A N 1
ATOM 558 C CA . GLY A 1 71 ? 8.367 4.516 7.633 1 97.25 71 GLY A CA 1
ATOM 559 C C . GLY A 1 71 ? 7.559 5.727 8.062 1 97.25 71 GLY A C 1
ATOM 560 O O . GLY A 1 71 ? 8.062 6.852 8.047 1 97.25 71 GLY A O 1
ATOM 561 N N . LEU A 1 72 ? 6.297 5.477 8.32 1 96.44 72 LEU A N 1
ATOM 562 C CA . LEU A 1 72 ? 5.383 6.551 8.695 1 96.44 72 LEU A CA 1
ATOM 563 C C . LEU A 1 72 ? 4.48 6.117 9.852 1 96.44 72 LEU A C 1
ATOM 565 O O . LEU A 1 72 ? 3.254 6.168 9.734 1 96.44 72 LEU A O 1
ATOM 569 N N . PRO A 1 73 ? 5.062 5.824 10.984 1 95.25 73 PRO A N 1
ATOM 570 C CA . PRO A 1 73 ? 4.281 5.207 12.062 1 95.25 73 PRO A CA 1
ATOM 571 C C . PRO A 1 73 ? 3.268 6.168 12.68 1 95.25 73 PRO A C 1
ATOM 573 O O . PRO A 1 73 ? 2.291 5.73 13.289 1 95.25 73 PRO A O 1
ATOM 576 N N . ASN A 1 74 ? 3.41 7.508 12.492 1 93.81 74 ASN A N 1
ATOM 577 C CA . ASN A 1 74 ? 2.504 8.492 13.07 1 93.81 74 ASN A CA 1
ATOM 578 C C . ASN A 1 74 ? 1.33 8.789 12.148 1 93.81 74 ASN A C 1
ATOM 580 O O . ASN A 1 74 ? 0.391 9.492 12.531 1 93.81 74 ASN A O 1
ATOM 584 N N . SER A 1 75 ? 1.386 8.195 10.984 1 95.31 75 SER A N 1
ATOM 585 C CA . SER A 1 75 ? 0.308 8.406 10.023 1 95.31 75 SER A CA 1
ATOM 586 C C . SER A 1 75 ? -0.985 7.746 10.484 1 95.31 75 SER A C 1
ATOM 588 O O . SER A 1 75 ? -0.963 6.637 11.023 1 95.31 75 SER A O 1
ATOM 590 N N . PRO A 1 76 ? -2.09 8.391 10.242 1 95.94 76 PRO A N 1
ATOM 591 C CA . PRO A 1 76 ? -3.363 7.738 10.547 1 95.94 76 PRO A CA 1
ATOM 592 C C . PRO A 1 76 ? -3.535 6.414 9.797 1 95.94 76 PRO A C 1
ATOM 594 O O . PRO A 1 76 ? -4.129 5.477 10.336 1 95.94 76 PRO A O 1
ATOM 597 N N . LEU A 1 77 ? -2.951 6.293 8.68 1 97.75 77 LEU A N 1
ATOM 598 C CA . LEU A 1 77 ? -3.09 5.121 7.82 1 97.75 77 LEU A CA 1
ATOM 599 C C . LEU A 1 77 ? -2.377 3.918 8.422 1 97.75 77 LEU A C 1
ATOM 601 O O . LEU A 1 77 ? -2.619 2.779 8.016 1 97.75 77 LEU A O 1
ATOM 605 N N . ALA A 1 78 ? -1.493 4.168 9.406 1 97.94 78 ALA A N 1
ATOM 606 C CA . ALA A 1 78 ? -0.619 3.125 9.938 1 97.94 78 ALA A CA 1
ATOM 607 C C . ALA A 1 78 ? -1.15 2.59 11.266 1 97.94 78 ALA A C 1
ATOM 609 O O . ALA A 1 78 ? -0.637 1.6 11.789 1 97.94 78 ALA A O 1
ATOM 610 N N . GLN A 1 79 ? -2.197 3.193 11.773 1 97.69 79 GLN A N 1
ATOM 611 C CA . GLN A 1 79 ? -2.668 2.824 13.102 1 97.69 79 GLN A CA 1
ATOM 612 C C . GLN A 1 79 ? -3.32 1.446 13.094 1 97.69 79 GLN A C 1
ATOM 614 O O . GLN A 1 79 ? -3.814 0.995 12.055 1 97.69 79 GLN A O 1
ATOM 619 N N . PRO A 1 80 ? -3.352 0.786 14.242 1 97.75 80 PRO A N 1
ATOM 620 C CA . PRO A 1 80 ? -3.836 -0.596 14.297 1 97.75 80 PRO A CA 1
ATOM 621 C C . PRO A 1 80 ? -5.254 -0.745 13.758 1 97.75 80 PRO A C 1
ATOM 623 O O . PRO A 1 80 ? -5.551 -1.713 13.055 1 97.75 80 PRO A O 1
ATOM 626 N N . ARG A 1 81 ? -6.125 0.204 14.023 1 97.44 81 ARG A N 1
ATOM 627 C CA . ARG A 1 81 ? -7.484 0.164 13.492 1 97.44 81 ARG A CA 1
ATOM 628 C C . ARG A 1 81 ? -7.473 0.112 11.969 1 97.44 81 ARG A C 1
ATOM 630 O O . ARG A 1 81 ? -8.203 -0.677 11.359 1 97.44 81 ARG A O 1
ATOM 637 N N . ASN A 1 82 ? -6.633 0.888 11.359 1 98.75 82 ASN A N 1
ATOM 638 C CA . ASN A 1 82 ? -6.555 0.971 9.906 1 98.75 82 ASN A CA 1
ATOM 639 C C . ASN A 1 82 ? -5.93 -0.287 9.305 1 98.75 82 ASN A C 1
ATOM 641 O O . ASN A 1 82 ? -6.418 -0.804 8.297 1 98.75 82 ASN A O 1
ATOM 645 N N . VAL A 1 83 ? -4.914 -0.782 9.977 1 98.88 83 VAL A N 1
ATOM 646 C CA . VAL A 1 83 ? -4.191 -1.944 9.469 1 98.88 83 VAL A CA 1
ATOM 647 C C . VAL A 1 83 ? -5.082 -3.184 9.555 1 98.88 83 VAL A C 1
ATOM 649 O O . VAL A 1 83 ? -5.258 -3.898 8.562 1 98.88 83 VAL A O 1
ATOM 652 N N . ILE A 1 84 ? -5.66 -3.393 10.695 1 98.75 84 ILE A N 1
ATOM 653 C CA . ILE A 1 84 ? -6.367 -4.641 10.961 1 98.75 84 ILE A CA 1
ATOM 654 C C . ILE A 1 84 ? -7.742 -4.605 10.297 1 98.75 84 ILE A C 1
ATOM 656 O O . ILE A 1 84 ? -8.094 -5.516 9.547 1 98.75 84 ILE A O 1
ATOM 660 N N . LEU A 1 85 ? -8.5 -3.561 10.5 1 98.69 85 LEU A N 1
ATOM 661 C CA . LEU A 1 85 ? -9.828 -3.482 9.898 1 98.69 85 LEU A CA 1
ATOM 662 C C . LEU A 1 85 ? -9.727 -3.25 8.391 1 98.69 85 LEU A C 1
ATOM 664 O O . LEU A 1 85 ? -10.516 -3.805 7.621 1 98.69 85 LEU A O 1
ATOM 668 N N . GLY A 1 86 ? -8.797 -2.449 7.98 1 98.88 86 GLY A N 1
ATOM 669 C CA . GLY A 1 86 ? -8.617 -2.205 6.559 1 98.88 86 GLY A CA 1
ATOM 670 C C . GLY A 1 86 ? -8.281 -3.461 5.777 1 98.88 86 GLY A C 1
ATOM 671 O O . GLY A 1 86 ? -9 -3.828 4.844 1 98.88 86 GLY A O 1
ATOM 672 N N . ASN A 1 87 ? -7.215 -4.125 6.207 1 98.94 87 ASN A N 1
ATOM 673 C CA . ASN A 1 87 ? -6.828 -5.359 5.539 1 98.94 87 ASN A CA 1
ATOM 674 C C . ASN A 1 87 ? -7.91 -6.43 5.668 1 98.94 87 ASN A C 1
ATOM 676 O O . ASN A 1 87 ? -8.156 -7.184 4.727 1 98.94 87 ASN A O 1
ATOM 680 N N . GLY A 1 88 ? -8.484 -6.484 6.852 1 98.94 88 GLY A N 1
ATOM 681 C CA . GLY A 1 88 ? -9.57 -7.434 7.031 1 98.94 88 GLY A CA 1
ATOM 682 C C . GLY A 1 88 ? -10.727 -7.215 6.07 1 98.94 88 GLY A C 1
ATOM 683 O O . GLY A 1 88 ? -11.242 -8.172 5.484 1 98.94 88 GLY A O 1
ATOM 684 N N . LEU A 1 89 ? -11.195 -6.027 5.891 1 98.94 89 LEU A N 1
ATOM 685 C CA . LEU A 1 89 ? -12.25 -5.691 4.945 1 98.94 89 LEU A CA 1
ATOM 686 C C . LEU A 1 89 ? -11.828 -6.016 3.516 1 98.94 89 LEU A C 1
ATOM 688 O O . LEU A 1 89 ? -12.617 -6.566 2.74 1 98.94 89 LEU A O 1
ATOM 692 N N . GLY A 1 90 ? -10.57 -5.652 3.184 1 98.94 90 GLY A N 1
ATOM 693 C CA . GLY A 1 90 ? -10.07 -6.004 1.866 1 98.94 90 GLY A CA 1
ATOM 694 C C . GLY A 1 90 ? -10.164 -7.484 1.566 1 98.94 90 GLY A C 1
ATOM 695 O O . GLY A 1 90 ? -10.617 -7.879 0.488 1 98.94 90 GLY A O 1
ATOM 696 N N . ALA A 1 91 ? -9.766 -8.25 2.557 1 98.94 91 ALA A N 1
ATOM 697 C CA . ALA A 1 91 ? -9.789 -9.695 2.395 1 98.94 91 ALA A CA 1
ATOM 698 C C . ALA A 1 91 ? -11.227 -10.211 2.271 1 98.94 91 ALA A C 1
ATOM 700 O O . ALA A 1 91 ? -11.516 -11.055 1.419 1 98.94 91 ALA A O 1
ATOM 701 N N . LEU A 1 92 ? -12.07 -9.734 3.143 1 98.94 92 LEU A N 1
ATOM 702 C CA . LEU A 1 92 ? -13.469 -10.156 3.137 1 98.94 92 LEU A CA 1
ATOM 703 C C . LEU A 1 92 ? -14.125 -9.836 1.799 1 98.94 92 LEU A C 1
ATOM 705 O O . LEU A 1 92 ? -14.828 -10.672 1.228 1 98.94 92 LEU A O 1
ATOM 709 N N . ILE A 1 93 ? -13.953 -8.656 1.3 1 98.94 93 ILE A N 1
ATOM 710 C CA . ILE A 1 93 ? -14.555 -8.211 0.048 1 98.94 93 ILE A CA 1
ATOM 711 C C . ILE A 1 93 ? -14.008 -9.047 -1.111 1 98.94 93 ILE A C 1
ATOM 713 O O . ILE A 1 93 ? -14.75 -9.398 -2.031 1 98.94 93 ILE A O 1
ATOM 717 N N . ALA A 1 94 ? -12.719 -9.336 -1.077 1 98.94 94 ALA A N 1
ATOM 718 C CA . ALA A 1 94 ? -12.125 -10.164 -2.123 1 98.94 94 ALA A CA 1
ATOM 719 C C . ALA A 1 94 ? -12.805 -11.523 -2.195 1 98.94 94 ALA A C 1
ATOM 721 O O . ALA A 1 94 ? -13.172 -11.984 -3.277 1 98.94 94 ALA A O 1
ATOM 722 N N . VAL A 1 95 ? -12.953 -12.18 -1.04 1 98.94 95 VAL A N 1
ATOM 723 C CA . VAL A 1 95 ? -13.555 -13.508 -0.983 1 98.94 95 VAL A CA 1
ATOM 724 C C . VAL A 1 95 ? -14.992 -13.453 -1.486 1 98.94 95 VAL A C 1
ATOM 726 O O . VAL A 1 95 ? -15.422 -14.305 -2.262 1 98.94 95 VAL A O 1
ATOM 729 N N . LEU A 1 96 ? -15.719 -12.445 -1.095 1 98.88 96 LEU A N 1
ATOM 730 C CA . LEU A 1 96 ? -17.109 -12.289 -1.521 1 98.88 96 LEU A CA 1
ATOM 731 C C . LEU A 1 96 ? -17.188 -12.039 -3.021 1 98.88 96 LEU A C 1
ATOM 733 O O . LEU A 1 96 ? -18.078 -12.547 -3.693 1 98.88 96 LEU A O 1
ATOM 737 N N . CYS A 1 97 ? -16.312 -11.219 -3.555 1 98.88 97 CYS A N 1
ATOM 738 C CA . CYS A 1 97 ? -16.312 -10.93 -4.984 1 98.88 97 CYS A CA 1
ATOM 739 C C . CYS A 1 97 ? -16.016 -12.18 -5.797 1 98.88 97 CYS A C 1
ATOM 741 O O . CYS A 1 97 ? -16.641 -12.414 -6.832 1 98.88 97 CYS A O 1
ATOM 743 N N . VAL A 1 98 ? -15.031 -12.953 -5.32 1 98.81 98 VAL A N 1
ATOM 744 C CA . VAL A 1 98 ? -14.703 -14.203 -6.012 1 98.81 98 VAL A CA 1
ATOM 745 C C . VAL A 1 98 ? -15.914 -15.133 -6.008 1 98.81 98 VAL A C 1
ATOM 747 O O . VAL A 1 98 ? -16.234 -15.742 -7.027 1 98.81 98 VAL A O 1
ATOM 750 N N . LEU A 1 99 ? -16.594 -15.234 -4.875 1 98.62 99 LEU A N 1
ATOM 751 C CA . LEU A 1 99 ? -17.734 -16.141 -4.707 1 98.62 99 LEU A CA 1
ATOM 752 C C . LEU A 1 99 ? -18.906 -15.695 -5.574 1 98.62 99 LEU A C 1
ATOM 754 O O . LEU A 1 99 ? -19.594 -16.531 -6.164 1 98.62 99 LEU A O 1
ATOM 758 N N . LEU A 1 100 ? -19.125 -14.43 -5.707 1 98.62 100 LEU A N 1
ATOM 759 C CA . LEU A 1 100 ? -20.359 -13.922 -6.305 1 98.62 100 LEU A CA 1
ATOM 760 C C . LEU A 1 100 ? -20.141 -13.539 -7.762 1 98.62 100 LEU A C 1
ATOM 762 O O . LEU A 1 100 ? -21.062 -13.633 -8.578 1 98.62 100 LEU A O 1
ATOM 766 N N . LEU A 1 101 ? -18.938 -13.031 -8.086 1 98.5 101 LEU A N 1
ATOM 767 C CA . LEU A 1 101 ? -18.719 -12.445 -9.406 1 98.5 101 LEU A CA 1
ATOM 768 C C . LEU A 1 101 ? -17.656 -13.211 -10.18 1 98.5 101 LEU A C 1
ATOM 770 O O . LEU A 1 101 ? -17.484 -13.023 -11.383 1 98.5 101 LEU A O 1
ATOM 774 N N . GLY A 1 102 ? -16.953 -14.125 -9.523 1 98.56 102 GLY A N 1
ATOM 775 C CA . GLY A 1 102 ? -15.812 -14.773 -10.148 1 98.56 102 GLY A CA 1
ATOM 776 C C . GLY A 1 102 ? -14.602 -13.867 -10.266 1 98.56 102 GLY A C 1
ATOM 777 O O . GLY A 1 102 ? -14.656 -12.695 -9.891 1 98.56 102 GLY A O 1
ATOM 778 N N . ALA A 1 103 ? -13.508 -14.477 -10.742 1 98.38 103 ALA A N 1
ATOM 779 C CA . ALA A 1 103 ? -12.266 -13.719 -10.906 1 98.38 103 ALA A CA 1
ATOM 780 C C . ALA A 1 103 ? -12.141 -13.18 -12.336 1 98.38 103 ALA A C 1
ATOM 782 O O . ALA A 1 103 ? -11.961 -13.953 -13.273 1 98.38 103 ALA A O 1
ATOM 783 N N . ASN A 1 104 ? -12.312 -11.953 -12.508 1 98.31 104 ASN A N 1
ATOM 784 C CA . ASN A 1 104 ? -12.188 -11.258 -13.781 1 98.31 104 ASN A CA 1
ATOM 785 C C . ASN A 1 104 ? -11.789 -9.797 -13.586 1 98.31 104 ASN A C 1
ATOM 787 O O . ASN A 1 104 ? -11.75 -9.305 -12.461 1 98.31 104 ASN A O 1
ATOM 791 N N . PRO A 1 105 ? -11.461 -9.078 -14.617 1 98.38 105 PRO A N 1
ATOM 792 C CA . PRO A 1 105 ? -10.961 -7.707 -14.5 1 98.38 105 PRO A CA 1
ATOM 793 C C . PRO A 1 105 ? -11.93 -6.793 -13.758 1 98.38 105 PRO A C 1
ATOM 795 O O . PRO A 1 105 ? -11.5 -5.996 -12.914 1 98.38 105 PRO A O 1
ATOM 798 N N . TRP A 1 106 ? -13.109 -6.973 -13.914 1 98.5 106 TRP A N 1
ATOM 799 C CA . TRP A 1 106 ? -14.086 -6.059 -13.336 1 98.5 106 TRP A CA 1
ATOM 800 C C . TRP A 1 106 ? -14.359 -6.41 -11.875 1 98.5 106 TRP A C 1
ATOM 802 O O . TRP A 1 106 ? -14.625 -5.527 -11.055 1 98.5 106 TRP A O 1
ATOM 812 N N . SER A 1 107 ? -14.312 -7.699 -11.578 1 98.81 107 SER A N 1
ATOM 813 C CA . SER A 1 107 ? -14.414 -8.047 -10.164 1 98.81 107 SER A CA 1
ATOM 814 C C . SER A 1 107 ? -13.188 -7.574 -9.391 1 98.81 107 SER A C 1
ATOM 816 O O . SER A 1 107 ? -13.289 -7.219 -8.219 1 98.81 107 SER A O 1
ATOM 818 N N . MET A 1 108 ? -12.031 -7.504 -10.055 1 98.88 108 MET A N 1
ATOM 819 C CA . MET A 1 108 ? -10.844 -6.922 -9.445 1 98.88 108 MET A CA 1
ATOM 820 C C . MET A 1 108 ? -11.078 -5.457 -9.086 1 98.88 108 MET A C 1
ATOM 822 O O . MET A 1 108 ? -10.852 -5.055 -7.941 1 98.88 108 MET A O 1
ATOM 826 N N . GLY A 1 109 ? -11.547 -4.746 -10.102 1 98.94 109 GLY A N 1
ATOM 827 C CA . GLY A 1 109 ? -11.828 -3.336 -9.875 1 98.94 109 GLY A CA 1
ATOM 828 C C . GLY A 1 109 ? -12.914 -3.107 -8.836 1 98.94 109 GLY A C 1
ATOM 829 O O . GLY A 1 109 ? -12.805 -2.201 -8.008 1 98.94 109 GLY A O 1
ATOM 830 N N . PHE A 1 110 ? -13.938 -3.902 -8.875 1 98.94 110 PHE A N 1
ATOM 831 C CA . PHE A 1 110 ? -15.039 -3.803 -7.93 1 98.94 110 PHE A CA 1
ATOM 832 C C . PHE A 1 110 ? -14.562 -4.066 -6.508 1 98.94 110 PHE A C 1
ATOM 834 O O . PHE A 1 110 ? -14.93 -3.344 -5.578 1 98.94 110 PHE A O 1
ATOM 841 N N . ALA A 1 111 ? -13.742 -5.062 -6.324 1 98.94 111 ALA A N 1
ATOM 842 C CA . ALA A 1 111 ? -13.219 -5.41 -5.008 1 98.94 111 ALA A CA 1
ATOM 843 C C . ALA A 1 111 ? -12.391 -4.266 -4.426 1 98.94 111 ALA A C 1
ATOM 845 O O . ALA A 1 111 ? -12.578 -3.885 -3.268 1 98.94 111 ALA A O 1
ATOM 846 N N . VAL A 1 112 ? -11.539 -3.727 -5.223 1 98.94 112 VAL A N 1
ATOM 847 C CA . VAL A 1 112 ? -10.688 -2.631 -4.758 1 98.94 112 VAL A CA 1
ATOM 848 C C . VAL A 1 112 ? -11.547 -1.401 -4.469 1 98.94 112 VAL A C 1
ATOM 850 O O . VAL A 1 112 ? -11.398 -0.76 -3.426 1 98.94 112 VAL A O 1
ATOM 853 N N . GLY A 1 113 ? -12.461 -1.117 -5.375 1 98.94 113 GLY A N 1
ATOM 854 C CA . GLY A 1 113 ? -13.328 0.037 -5.195 1 98.94 113 GLY A CA 1
ATOM 855 C C . GLY A 1 113 ? -14.188 -0.05 -3.949 1 98.94 113 GLY A C 1
ATOM 856 O O . GLY A 1 113 ? -14.281 0.912 -3.184 1 98.94 113 GLY A O 1
ATOM 857 N N . VAL A 1 114 ? -14.805 -1.153 -3.709 1 98.94 114 VAL A N 1
ATOM 858 C CA . VAL A 1 114 ? -15.648 -1.339 -2.535 1 98.94 114 VAL A CA 1
ATOM 859 C C . VAL A 1 114 ? -14.797 -1.277 -1.27 1 98.94 114 VAL A C 1
ATOM 861 O O . VAL A 1 114 ? -15.242 -0.756 -0.241 1 98.94 114 VAL A O 1
ATOM 864 N N . THR A 1 115 ? -13.617 -1.833 -1.314 1 98.94 115 THR A N 1
ATOM 865 C CA . THR A 1 115 ? -12.695 -1.758 -0.182 1 98.94 115 THR A CA 1
ATOM 866 C C . THR A 1 115 ? -12.391 -0.305 0.172 1 98.94 115 THR A C 1
ATOM 868 O O . THR A 1 115 ? -12.43 0.076 1.344 1 98.94 115 THR A O 1
ATOM 871 N N . ILE A 1 116 ? -12.102 0.507 -0.86 1 98.94 116 ILE A N 1
ATOM 872 C CA . ILE A 1 116 ? -11.82 1.919 -0.621 1 98.94 116 ILE A CA 1
ATOM 873 C C . ILE A 1 116 ? -13.039 2.59 0.005 1 98.94 116 ILE A C 1
ATOM 875 O O . ILE A 1 116 ? -12.922 3.283 1.019 1 98.94 116 ILE A O 1
ATOM 879 N N . ALA A 1 117 ? -14.172 2.373 -0.547 1 98.88 117 ALA A N 1
ATOM 880 C CA . ALA A 1 117 ? -15.398 3.014 -0.087 1 98.88 117 ALA A CA 1
ATOM 881 C C . ALA A 1 117 ? -15.703 2.643 1.361 1 98.88 117 ALA A C 1
ATOM 883 O O . ALA A 1 117 ? -16 3.512 2.184 1 98.88 117 ALA A O 1
ATOM 884 N N . LEU A 1 118 ? -15.617 1.399 1.683 1 98.88 118 LEU A N 1
ATOM 885 C CA . LEU A 1 118 ? -15.992 0.947 3.02 1 98.88 118 LEU A CA 1
ATOM 886 C C . LEU A 1 118 ? -14.977 1.422 4.055 1 98.88 118 LEU A C 1
ATOM 888 O O . LEU A 1 118 ? -15.352 1.777 5.176 1 98.88 118 LEU A O 1
ATOM 892 N N . THR A 1 119 ? -13.695 1.386 3.725 1 98.81 119 THR A N 1
ATOM 893 C CA . THR A 1 119 ? -12.703 1.861 4.688 1 98.81 119 THR A CA 1
ATOM 894 C C . THR A 1 119 ? -12.852 3.363 4.914 1 98.81 119 THR A C 1
ATOM 896 O O . THR A 1 119 ? -12.609 3.855 6.016 1 98.81 119 THR A O 1
ATOM 899 N N . GLN A 1 120 ? -13.227 4.125 3.883 1 98.62 120 GLN A N 1
ATOM 900 C CA . GLN A 1 120 ? -13.5 5.547 4.062 1 98.62 120 GLN A CA 1
ATOM 901 C C . GLN A 1 120 ? -14.703 5.762 4.969 1 98.62 120 GLN A C 1
ATOM 903 O O . GLN A 1 120 ? -14.672 6.605 5.867 1 98.62 120 GLN A O 1
ATOM 908 N N . LEU A 1 121 ? -15.734 4.996 4.742 1 98.56 121 LEU A N 1
ATOM 909 C CA . LEU A 1 121 ? -16.969 5.145 5.516 1 98.56 121 LEU A CA 1
ATOM 910 C C . LEU A 1 121 ? -16.734 4.785 6.98 1 98.56 121 LEU A C 1
ATOM 912 O O . LEU A 1 121 ? -17.312 5.398 7.875 1 98.56 121 LEU A O 1
ATOM 916 N N . LEU A 1 122 ? -15.867 3.818 7.188 1 98 122 LEU A N 1
ATOM 917 C CA . LEU A 1 122 ? -15.625 3.336 8.547 1 98 122 LEU A CA 1
ATOM 918 C C . LEU A 1 122 ? -14.414 4.031 9.156 1 98 122 LEU A C 1
ATOM 920 O O . LEU A 1 122 ? -14.008 3.701 10.273 1 98 122 LEU A O 1
ATOM 924 N N . ARG A 1 123 ? -13.82 4.918 8.461 1 97.44 123 ARG A N 1
ATOM 925 C CA . ARG A 1 123 ? -12.695 5.727 8.914 1 97.44 123 ARG A CA 1
ATOM 926 C C . ARG A 1 123 ? -11.523 4.844 9.336 1 97.44 123 ARG A C 1
ATOM 928 O O . ARG A 1 123 ? -10.961 5.023 10.414 1 97.44 123 ARG A O 1
ATOM 935 N N . CYS A 1 124 ? -11.227 3.924 8.508 1 98.19 124 CYS A N 1
ATOM 936 C CA . CYS A 1 124 ? -10.094 3.025 8.719 1 98.19 124 CYS A CA 1
ATOM 937 C C . CYS A 1 124 ? -9.344 2.773 7.422 1 98.19 124 CYS A C 1
ATOM 939 O O . CYS A 1 124 ? -8.977 1.635 7.117 1 98.19 124 CYS A O 1
ATOM 941 N N . VAL A 1 125 ? -9.148 3.832 6.645 1 98.75 125 VAL A N 1
ATOM 942 C CA . VAL A 1 125 ? -8.469 3.729 5.359 1 98.75 125 VAL A CA 1
ATOM 943 C C . VAL A 1 125 ? -7.051 3.191 5.57 1 98.75 125 VAL A C 1
ATOM 945 O O . VAL A 1 125 ? -6.32 3.674 6.438 1 98.75 125 VAL A O 1
ATOM 948 N N . HIS A 1 126 ? -6.68 2.188 4.855 1 98.81 126 HIS A N 1
ATOM 949 C CA . HIS A 1 126 ? -5.359 1.568 4.805 1 98.81 126 HIS A CA 1
ATOM 950 C C . HIS A 1 126 ? -4.984 1.187 3.377 1 98.81 126 HIS A C 1
ATOM 952 O O . HIS A 1 126 ? -5.523 0.224 2.826 1 98.81 126 HIS A O 1
ATO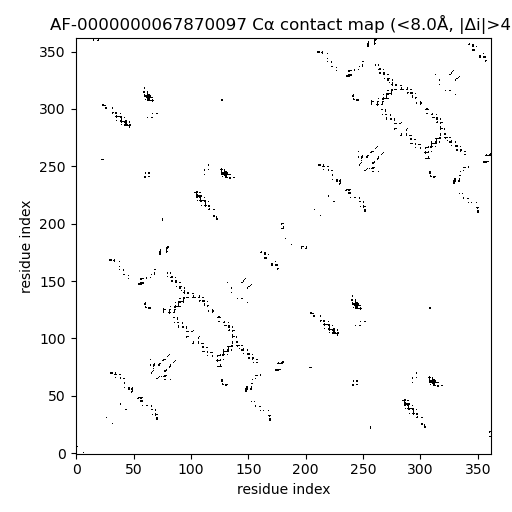M 958 N N . PRO A 1 127 ? -4.039 1.874 2.803 1 98.75 127 PRO A N 1
ATOM 959 C CA . PRO A 1 127 ? -3.766 1.667 1.38 1 98.75 127 PRO A CA 1
ATOM 960 C C . PRO A 1 127 ? -3.488 0.205 1.038 1 98.75 127 PRO A C 1
ATOM 962 O O . PRO A 1 127 ? -4.055 -0.327 0.081 1 98.75 127 PRO A O 1
ATOM 965 N N . PRO A 1 128 ? -2.771 -0.573 1.818 1 98.88 128 PRO A N 1
ATOM 966 C CA . PRO A 1 128 ? -2.488 -1.975 1.504 1 98.88 128 PRO A CA 1
ATOM 967 C C . PRO A 1 128 ? -3.754 -2.824 1.404 1 98.88 128 PRO A C 1
ATOM 969 O O . PRO A 1 128 ? -3.727 -3.912 0.821 1 98.88 128 PRO A O 1
ATOM 972 N N . ALA A 1 129 ? -4.844 -2.34 2.033 1 98.94 129 ALA A N 1
ATOM 973 C CA . ALA A 1 129 ? -6.105 -3.068 1.957 1 98.94 129 ALA A CA 1
ATOM 974 C C . ALA A 1 129 ? -6.555 -3.24 0.508 1 98.94 129 ALA A C 1
ATOM 976 O O . ALA A 1 129 ? -7.176 -4.246 0.159 1 98.94 129 ALA A O 1
ATOM 977 N N . GLY A 1 130 ? -6.258 -2.264 -0.301 1 98.94 130 GLY A N 1
ATOM 978 C CA . GLY A 1 130 ? -6.527 -2.398 -1.724 1 98.94 130 GLY A CA 1
ATOM 979 C C . GLY A 1 130 ? -5.746 -3.525 -2.375 1 98.94 130 GLY A C 1
ATOM 980 O O . GLY A 1 130 ? -6.27 -4.23 -3.242 1 98.94 130 GLY A O 1
ATOM 981 N N . ALA A 1 131 ? -4.504 -3.615 -2.002 1 98.94 131 ALA A N 1
ATOM 982 C CA . ALA A 1 131 ? -3.674 -4.711 -2.5 1 98.94 131 ALA A CA 1
ATOM 983 C C . ALA A 1 131 ? -4.195 -6.059 -2.01 1 98.94 131 ALA A C 1
ATOM 985 O O . ALA A 1 131 ? -4.148 -7.051 -2.742 1 98.94 131 ALA A O 1
ATOM 986 N N . VAL A 1 132 ? -4.645 -6.086 -0.764 1 98.94 132 VAL A N 1
ATOM 987 C CA . VAL A 1 132 ? -5.227 -7.301 -0.206 1 98.94 132 VAL A CA 1
ATOM 988 C C . VAL A 1 132 ? -6.441 -7.719 -1.033 1 98.94 132 VAL A C 1
ATOM 990 O O . VAL A 1 132 ? -6.586 -8.891 -1.383 1 98.94 132 VAL A O 1
ATOM 993 N N . ALA A 1 133 ? -7.293 -6.785 -1.319 1 99 133 ALA A N 1
ATOM 994 C CA . ALA A 1 133 ? -8.5 -7.059 -2.098 1 99 133 ALA A CA 1
ATOM 995 C C . ALA A 1 133 ? -8.148 -7.562 -3.496 1 99 133 ALA A C 1
ATOM 997 O O . ALA A 1 133 ? -8.68 -8.578 -3.951 1 99 133 ALA A O 1
ATOM 998 N N . LEU A 1 134 ? -7.266 -6.875 -4.137 1 98.94 134 LEU A N 1
ATOM 999 C CA . LEU A 1 134 ? -6.895 -7.227 -5.5 1 98.94 134 LEU A CA 1
ATOM 1000 C C . LEU A 1 134 ? -6.215 -8.594 -5.547 1 98.94 134 LEU A C 1
ATOM 1002 O O . LEU A 1 134 ? -6.535 -9.422 -6.398 1 98.94 134 LEU A O 1
ATOM 1006 N N . LEU A 1 135 ? -5.281 -8.805 -4.641 1 98.88 135 LEU A N 1
ATOM 1007 C CA . LEU A 1 135 ? -4.602 -10.094 -4.566 1 98.88 135 LEU A CA 1
ATOM 1008 C C . LEU A 1 135 ? -5.602 -11.219 -4.34 1 98.88 135 LEU A C 1
ATOM 1010 O O . LEU A 1 135 ? -5.5 -12.281 -4.965 1 98.88 135 LEU A O 1
ATOM 1014 N N . GLY A 1 136 ? -6.52 -11.016 -3.449 1 98.94 136 GLY A N 1
ATOM 1015 C CA . GLY A 1 136 ? -7.512 -12.039 -3.166 1 98.94 136 GLY A CA 1
ATOM 1016 C C . GLY A 1 136 ? -8.297 -12.469 -4.391 1 98.94 136 GLY A C 1
ATOM 1017 O O . GLY A 1 136 ? -8.562 -13.656 -4.578 1 98.94 136 GLY A O 1
ATOM 1018 N N . VAL A 1 137 ? -8.656 -11.523 -5.199 1 98.94 137 VAL A N 1
ATOM 1019 C CA . VAL A 1 137 ? -9.398 -11.859 -6.414 1 98.94 137 VAL A CA 1
ATOM 1020 C C . VAL A 1 137 ? -8.477 -12.602 -7.387 1 98.94 137 VAL A C 1
ATOM 1022 O O . VAL A 1 137 ? -8.883 -13.594 -8 1 98.94 137 VAL A O 1
ATOM 1025 N N . ILE A 1 138 ? -7.23 -12.117 -7.523 1 98.44 138 ILE A N 1
ATOM 1026 C CA . ILE A 1 138 ? -6.27 -12.695 -8.453 1 98.44 138 ILE A CA 1
ATOM 1027 C C . ILE A 1 138 ? -6.039 -14.164 -8.102 1 98.44 138 ILE A C 1
ATOM 1029 O O . ILE A 1 138 ? -5.992 -15.023 -8.992 1 98.44 138 ILE A O 1
ATOM 1033 N N . VAL A 1 139 ? -5.961 -14.445 -6.812 1 98.25 139 VAL A N 1
ATOM 1034 C CA . VAL A 1 139 ? -5.605 -15.805 -6.418 1 98.25 139 VAL A CA 1
ATOM 1035 C C . VAL A 1 139 ? -6.871 -16.609 -6.129 1 98.25 139 VAL A C 1
ATOM 1037 O O . VAL A 1 139 ? -6.801 -17.734 -5.648 1 98.25 139 VAL A O 1
ATOM 1040 N N . LYS A 1 140 ? -7.992 -16.016 -6.438 1 98.75 140 LYS A N 1
ATOM 1041 C CA . LYS A 1 140 ? -9.273 -16.656 -6.18 1 98.75 140 LYS A CA 1
ATOM 1042 C C . LYS A 1 140 ? -9.367 -17.141 -4.734 1 98.75 140 LYS A C 1
ATOM 1044 O O . LYS A 1 140 ? -9.664 -18.312 -4.484 1 98.75 140 LYS A O 1
ATOM 1049 N N . ALA A 1 141 ? -9.18 -16.25 -3.885 1 98.62 141 ALA A N 1
ATOM 1050 C CA . ALA A 1 141 ? -9.031 -16.516 -2.455 1 98.62 141 ALA A CA 1
ATOM 1051 C C . ALA A 1 141 ? -10.297 -17.156 -1.888 1 98.62 141 ALA A C 1
ATOM 1053 O O . ALA A 1 141 ? -11.406 -16.844 -2.312 1 98.62 141 ALA A O 1
ATOM 1054 N N . LYS A 1 142 ? -10.086 -18.078 -0.965 1 98.56 142 LYS A N 1
ATOM 1055 C CA . LYS A 1 142 ? -11.156 -18.672 -0.165 1 98.56 142 LYS A CA 1
ATOM 1056 C C . LYS A 1 142 ? -11.195 -18.062 1.235 1 98.56 142 LYS A C 1
ATOM 1058 O O . LYS A 1 142 ? -10.453 -17.125 1.531 1 98.56 142 LYS A O 1
ATOM 1063 N N . TRP A 1 143 ? -12.023 -18.547 2.088 1 98.75 143 TRP A N 1
ATOM 1064 C CA . TRP A 1 143 ? -12.297 -17.953 3.391 1 98.75 143 TRP A CA 1
ATOM 1065 C C . TRP A 1 143 ? -11.039 -17.922 4.25 1 98.75 143 TRP A C 1
ATOM 1067 O O . TRP A 1 143 ? -10.852 -17 5.059 1 98.75 143 TRP A O 1
ATOM 1077 N N . ALA A 1 144 ? -10.164 -18.859 4.113 1 98.5 144 ALA A N 1
ATOM 1078 C CA . ALA A 1 144 ? -8.945 -18.953 4.922 1 98.5 144 ALA A CA 1
ATOM 1079 C C . ALA A 1 144 ? -8.023 -17.766 4.656 1 98.5 144 ALA A C 1
ATOM 1081 O O . ALA A 1 144 ? -7.188 -17.422 5.496 1 98.5 144 ALA A O 1
ATOM 1082 N N . TYR A 1 145 ? -8.156 -17.188 3.512 1 98.75 145 TYR A N 1
ATOM 1083 C CA . TYR A 1 145 ? -7.363 -16.031 3.1 1 98.75 145 TYR A CA 1
ATOM 1084 C C . TYR A 1 145 ? -7.477 -14.898 4.113 1 98.75 145 TYR A C 1
ATOM 1086 O O . TYR A 1 145 ? -6.5 -14.188 4.367 1 98.75 145 TYR A O 1
ATOM 1094 N N . ILE A 1 146 ? -8.609 -14.734 4.746 1 98.88 146 ILE A N 1
ATOM 1095 C CA . ILE A 1 146 ? -8.906 -13.648 5.672 1 98.88 146 ILE A CA 1
ATOM 1096 C C . ILE A 1 146 ? -8.047 -13.797 6.926 1 98.88 146 ILE A C 1
ATOM 1098 O O . ILE A 1 146 ? -7.469 -12.82 7.402 1 98.88 146 ILE A O 1
ATOM 1102 N N . LEU A 1 147 ? -7.906 -14.984 7.336 1 98.5 147 LEU A N 1
ATOM 1103 C CA . LEU A 1 147 ? -7.164 -15.227 8.562 1 98.5 147 LEU A CA 1
ATOM 1104 C C . LEU A 1 147 ? -5.668 -15.344 8.281 1 98.5 147 LEU A C 1
ATOM 1106 O O . LEU A 1 147 ? -4.852 -14.75 8.992 1 98.5 147 LEU A O 1
ATOM 1110 N N . LEU A 1 148 ? -5.379 -16.219 7.25 1 97.75 148 LEU A N 1
ATOM 1111 C CA . LEU A 1 148 ? -4.012 -16.469 6.816 1 97.75 148 LEU A CA 1
ATOM 1112 C C . LEU A 1 148 ? -3.848 -16.188 5.328 1 97.75 148 LEU A C 1
ATOM 1114 O O . LEU A 1 148 ? -4.418 -16.875 4.488 1 97.75 148 LEU A O 1
ATOM 1118 N N . PRO A 1 149 ? -3.172 -15.188 5.121 1 98.31 149 PRO A N 1
ATOM 1119 C CA . PRO A 1 149 ? -2.141 -14.477 5.879 1 98.31 149 PRO A CA 1
ATOM 1120 C C . PRO A 1 149 ? -2.6 -13.094 6.344 1 98.31 149 PRO A C 1
ATOM 1122 O O . PRO A 1 149 ? -1.872 -12.414 7.066 1 98.31 149 PRO A O 1
ATOM 1125 N N . VAL A 1 150 ? -3.822 -12.68 6.008 1 98.88 150 VAL A N 1
ATOM 1126 C CA . VAL A 1 150 ? -4.137 -11.258 6.008 1 98.88 150 VAL A CA 1
ATOM 1127 C C . VAL A 1 150 ? -4.211 -10.742 7.445 1 98.88 150 VAL A C 1
ATOM 1129 O O . VAL A 1 150 ? -3.424 -9.883 7.848 1 98.88 150 VAL A O 1
ATOM 1132 N N . LEU A 1 151 ? -5.098 -11.352 8.242 1 98.88 151 LEU A N 1
ATOM 1133 C CA . LEU A 1 151 ? -5.277 -10.836 9.602 1 98.88 151 LEU A CA 1
ATOM 1134 C C . LEU A 1 151 ? -4.094 -11.211 10.484 1 98.88 151 LEU A C 1
ATOM 1136 O O . LEU A 1 151 ? -3.641 -10.406 11.297 1 98.88 151 LEU A O 1
ATOM 1140 N N . SER A 1 152 ? -3.58 -12.406 10.312 1 98.56 152 SER A N 1
ATOM 1141 C CA . SER A 1 152 ? -2.434 -12.828 11.109 1 98.56 152 SER A CA 1
ATOM 1142 C C . SER A 1 152 ? -1.213 -11.961 10.828 1 98.56 152 SER A C 1
ATOM 1144 O O . SER A 1 152 ? -0.558 -11.484 11.758 1 98.56 152 SER A O 1
ATOM 1146 N N . GLY A 1 153 ? -0.914 -11.766 9.547 1 98.62 153 GLY A N 1
ATOM 1147 C CA . GLY A 1 153 ? 0.206 -10.906 9.188 1 98.62 153 GLY A CA 1
ATOM 1148 C C . GLY A 1 153 ? 0.045 -9.477 9.672 1 98.62 153 GLY A C 1
ATOM 1149 O O . GLY A 1 153 ? 1.001 -8.875 10.156 1 98.62 153 GLY A O 1
ATOM 1150 N N . SER A 1 154 ? -1.166 -8.953 9.57 1 98.81 154 SER A N 1
ATOM 1151 C CA . SER A 1 154 ? -1.461 -7.59 9.984 1 98.81 154 SER A CA 1
ATOM 1152 C C . SER A 1 154 ? -1.264 -7.418 11.492 1 98.81 154 SER A C 1
ATOM 1154 O O . SER A 1 154 ? -0.622 -6.465 11.93 1 98.81 154 SER A O 1
ATOM 1156 N N . ILE A 1 155 ? -1.795 -8.352 12.234 1 98.56 155 ILE A N 1
ATOM 1157 C CA . ILE A 1 155 ? -1.714 -8.281 13.688 1 98.56 155 ILE A CA 1
ATOM 1158 C C . ILE A 1 155 ? -0.26 -8.422 14.133 1 98.56 155 ILE A C 1
ATOM 1160 O O . ILE A 1 155 ? 0.216 -7.664 14.977 1 98.56 155 ILE A O 1
ATOM 1164 N N . LEU A 1 156 ? 0.452 -9.344 13.555 1 98.44 156 LEU A N 1
ATOM 1165 C CA . LEU A 1 156 ? 1.841 -9.578 13.93 1 98.44 156 LEU A CA 1
ATOM 1166 C C . LEU A 1 156 ? 2.707 -8.367 13.594 1 98.44 156 LEU A C 1
ATOM 1168 O O . LEU A 1 156 ? 3.564 -7.977 14.391 1 98.44 156 LEU A O 1
ATOM 1172 N N . LEU A 1 157 ? 2.477 -7.797 12.477 1 98.69 157 LEU A N 1
ATOM 1173 C CA . LEU A 1 157 ? 3.258 -6.617 12.109 1 98.69 157 LEU A CA 1
ATOM 1174 C C . LEU A 1 157 ? 2.967 -5.461 13.062 1 98.69 157 LEU A C 1
ATOM 1176 O O . LEU A 1 157 ? 3.869 -4.699 13.414 1 98.69 157 LEU A O 1
ATOM 1180 N N . CYS A 1 158 ? 1.688 -5.301 13.422 1 98.25 158 CYS A N 1
ATOM 1181 C CA . CYS A 1 158 ? 1.346 -4.258 14.383 1 98.25 158 CYS A CA 1
ATOM 1182 C C . CYS A 1 158 ? 2.064 -4.484 15.711 1 98.25 158 CYS A C 1
ATOM 1184 O O . CYS A 1 158 ? 2.6 -3.543 16.297 1 98.25 158 CYS A O 1
ATOM 1186 N N . VAL A 1 159 ? 2.076 -5.727 16.141 1 97.62 159 VAL A N 1
ATOM 1187 C CA . VAL A 1 159 ? 2.721 -6.07 17.406 1 97.62 159 VAL A CA 1
ATOM 1188 C C . VAL A 1 159 ? 4.223 -5.816 17.297 1 97.62 159 VAL A C 1
ATOM 1190 O O . VAL A 1 159 ? 4.82 -5.211 18.203 1 97.62 159 VAL A O 1
ATOM 1193 N N . ILE A 1 160 ? 4.824 -6.238 16.25 1 97.44 160 ILE A N 1
ATOM 1194 C CA . ILE A 1 160 ? 6.254 -6.043 16.031 1 97.44 160 ILE A CA 1
ATOM 1195 C C . ILE A 1 160 ? 6.57 -4.551 16 1 97.44 160 ILE A C 1
ATOM 1197 O O . ILE A 1 160 ? 7.555 -4.105 16.594 1 97.44 160 ILE A O 1
ATOM 1201 N N . THR A 1 161 ? 5.738 -3.816 15.328 1 97.44 161 THR A N 1
ATOM 1202 C CA . THR A 1 161 ? 5.965 -2.379 15.227 1 97.44 161 THR A CA 1
ATOM 1203 C C . THR A 1 161 ? 5.844 -1.714 16.594 1 97.44 161 THR A C 1
ATOM 1205 O O . THR A 1 161 ? 6.633 -0.827 16.922 1 97.44 161 THR A O 1
ATOM 1208 N N . ALA A 1 162 ? 4.871 -2.123 17.359 1 96 162 ALA A N 1
ATOM 1209 C CA . ALA A 1 162 ? 4.68 -1.565 18.688 1 96 162 ALA A CA 1
ATOM 1210 C C . ALA A 1 162 ? 5.891 -1.836 19.578 1 96 162 ALA A C 1
ATOM 1212 O O . ALA A 1 162 ? 6.336 -0.954 20.312 1 96 162 ALA A O 1
ATOM 1213 N N . LEU A 1 163 ? 6.43 -2.99 19.5 1 95.5 163 LEU A N 1
ATOM 1214 C CA . LEU A 1 163 ? 7.605 -3.355 20.281 1 95.5 163 LEU A CA 1
ATOM 1215 C C . LEU A 1 163 ? 8.852 -2.637 19.766 1 95.5 163 LEU A C 1
ATOM 1217 O O . LEU A 1 163 ? 9.648 -2.127 20.562 1 95.5 163 LEU A O 1
ATOM 1221 N N . TYR A 1 164 ? 8.977 -2.592 18.516 1 95.75 164 TYR A N 1
ATOM 1222 C CA . TYR A 1 164 ? 10.117 -1.957 17.859 1 95.75 164 TYR A CA 1
ATOM 1223 C C . TYR A 1 164 ? 10.164 -0.467 18.172 1 95.75 164 TYR A C 1
ATOM 1225 O O . TYR A 1 164 ? 11.25 0.104 18.344 1 95.75 164 TYR A O 1
ATOM 1233 N N . SER A 1 165 ? 8.977 0.109 18.266 1 93.75 165 SER A N 1
ATOM 1234 C CA . SER A 1 165 ? 8.891 1.553 18.453 1 93.75 165 SER A CA 1
ATOM 1235 C C . SER A 1 165 ? 9.469 1.965 19.812 1 93.75 165 SER A C 1
ATOM 1237 O O . SER A 1 165 ? 9.859 3.117 20 1 93.75 165 SER A O 1
ATOM 1239 N N . ARG A 1 166 ? 9.547 1.045 20.703 1 91.75 166 ARG A N 1
ATOM 1240 C CA . ARG A 1 166 ? 10.094 1.33 22.016 1 91.75 166 ARG A CA 1
ATOM 1241 C C . ARG A 1 166 ? 11.617 1.373 21.984 1 91.75 166 ARG A C 1
ATOM 1243 O O . ARG A 1 166 ? 12.242 1.981 22.859 1 91.75 166 ARG A O 1
ATOM 1250 N N . TRP A 1 167 ? 12.203 0.848 20.953 1 91.25 167 TRP A N 1
ATOM 1251 C CA . TRP A 1 167 ? 13.656 0.676 20.953 1 91.25 167 TRP A CA 1
ATOM 1252 C C . TRP A 1 167 ? 14.281 1.321 19.719 1 91.25 167 TRP A C 1
ATOM 1254 O O . TRP A 1 167 ? 15.508 1.418 19.625 1 91.25 167 TRP A O 1
ATOM 1264 N N . ALA A 1 168 ? 13.484 1.792 18.828 1 90 168 ALA A N 1
ATOM 1265 C CA . ALA A 1 168 ? 13.961 2.311 17.547 1 90 168 ALA A CA 1
ATOM 1266 C C . ALA A 1 168 ? 14.93 3.477 17.766 1 90 168 ALA A C 1
ATOM 1268 O O . ALA A 1 168 ? 14.805 4.223 18.734 1 90 168 ALA A O 1
ATOM 1269 N N . PRO A 1 169 ? 15.891 3.6 16.906 1 86.88 169 PRO A N 1
ATOM 1270 C CA . PRO A 1 169 ? 16.859 4.691 17.016 1 86.88 169 PRO A CA 1
ATOM 1271 C C . PRO A 1 169 ? 16.203 6.066 17.062 1 86.88 169 PRO A C 1
ATOM 1273 O O . PRO A 1 169 ? 16.75 7 17.656 1 86.88 169 PRO A O 1
ATOM 1276 N N . ASP A 1 170 ? 15.055 6.207 16.422 1 87 170 ASP A N 1
ATOM 1277 C CA . ASP A 1 170 ? 14.344 7.48 16.391 1 87 170 ASP A CA 1
ATOM 1278 C C . ASP A 1 170 ? 13.125 7.445 17.312 1 87 170 ASP A C 1
ATOM 1280 O O . ASP A 1 170 ? 12.094 8.062 17.016 1 87 170 ASP A O 1
ATOM 1284 N N . ARG A 1 171 ? 13.211 6.754 18.328 1 83.88 171 ARG A N 1
ATOM 1285 C CA . ARG A 1 171 ? 12.078 6.488 19.203 1 83.88 171 ARG A CA 1
ATOM 1286 C C . ARG A 1 171 ? 11.406 7.785 19.641 1 83.88 171 ARG A C 1
ATOM 1288 O O . ARG A 1 171 ? 10.195 7.816 19.891 1 83.88 171 ARG A O 1
ATOM 1295 N N . HIS A 1 172 ? 12.094 8.789 19.734 1 81.69 172 HIS A N 1
ATOM 1296 C CA . HIS A 1 172 ? 11.531 10.047 20.203 1 81.69 172 HIS A CA 1
ATOM 1297 C C . HIS A 1 172 ? 10.586 10.648 19.172 1 81.69 172 HIS A C 1
ATOM 1299 O O . HIS A 1 172 ? 9.734 11.477 19.5 1 81.69 172 HIS A O 1
ATOM 1305 N N . HIS A 1 173 ? 10.734 10.219 18 1 80.12 173 HIS A N 1
ATOM 1306 C CA . HIS A 1 173 ? 9.898 10.734 16.922 1 80.12 173 HIS A CA 1
ATOM 1307 C C . HIS A 1 173 ? 8.875 9.703 16.469 1 80.12 173 HIS A C 1
ATOM 1309 O O . HIS A 1 173 ? 8.016 9.992 15.641 1 80.12 173 HIS A O 1
ATOM 1315 N N . ARG A 1 174 ? 9.125 8.586 17.141 1 81.38 174 ARG A N 1
ATOM 1316 C CA . ARG A 1 174 ? 8.289 7.461 16.734 1 81.38 174 ARG A CA 1
ATOM 1317 C C . ARG A 1 174 ? 7.367 7.035 17.875 1 81.38 174 ARG A C 1
ATOM 1319 O O . ARG A 1 174 ? 7.832 6.641 18.953 1 81.38 174 ARG A O 1
ATOM 1326 N N . ARG A 1 175 ? 6.172 7.406 17.781 1 84.62 175 ARG A N 1
ATOM 1327 C CA . ARG A 1 175 ? 5.168 6.902 18.719 1 84.62 175 ARG A CA 1
ATOM 1328 C C . ARG A 1 175 ? 4.168 5.996 18 1 84.62 175 ARG A C 1
ATOM 1330 O O . ARG A 1 175 ? 3.525 6.41 17.031 1 84.62 175 ARG A O 1
ATOM 1337 N N . TYR A 1 176 ? 4.16 4.754 18.422 1 91.94 176 TYR A N 1
ATOM 1338 C CA . TYR A 1 176 ? 3.201 3.818 17.844 1 91.94 176 TYR A CA 1
ATOM 1339 C C . TYR A 1 176 ? 2.693 2.842 18.906 1 91.94 176 TYR A C 1
ATOM 1341 O O . TYR A 1 176 ? 3.48 2.271 19.656 1 91.94 176 TYR A O 1
ATOM 1349 N N . PRO A 1 177 ? 1.372 2.561 19.047 1 92.5 177 PRO A N 1
ATOM 1350 C CA . PRO A 1 177 ? 0.39 3.309 18.266 1 92.5 177 PRO A CA 1
ATOM 1351 C C . PRO A 1 177 ? 0.04 4.66 18.891 1 92.5 177 PRO A C 1
ATOM 1353 O O . PRO A 1 177 ? 0.235 4.859 20.094 1 92.5 177 PRO A O 1
ATOM 1356 N N . VAL A 1 178 ? -0.374 5.539 18.062 1 89.19 178 VAL A N 1
ATOM 1357 C CA . VAL A 1 178 ? -0.95 6.785 18.547 1 89.19 178 VAL A CA 1
ATOM 1358 C C . VAL A 1 178 ? -2.35 6.52 19.109 1 89.19 178 VAL A C 1
ATOM 1360 O O . VAL A 1 178 ? -2.742 7.102 20.125 1 89.19 178 VAL A O 1
ATOM 1363 N N . HIS A 1 179 ? -3.125 5.645 18.5 1 88.44 179 HIS A N 1
ATOM 1364 C CA . HIS A 1 179 ? -4.402 5.145 18.984 1 88.44 179 HIS A CA 1
ATOM 1365 C C . HIS A 1 179 ? -4.699 3.754 18.438 1 88.44 179 HIS A C 1
ATOM 1367 O O . HIS A 1 179 ? -4.207 3.387 17.359 1 88.44 179 HIS A O 1
ATOM 1373 N N . TRP A 1 180 ? -5.469 3.068 19.141 1 84.5 180 TRP A N 1
ATOM 1374 C CA . TRP A 1 180 ? -5.77 1.692 18.75 1 84.5 180 TRP A CA 1
ATOM 1375 C C . TRP A 1 180 ? -7.113 1.605 18.047 1 84.5 180 TRP A C 1
ATOM 1377 O O . TRP A 1 180 ? -7.332 0.708 17.219 1 84.5 180 TRP A O 1
ATOM 1387 N N . LEU A 1 181 ? -8.008 2.547 18.484 1 82.69 181 LEU A N 1
ATOM 1388 C CA . LEU A 1 181 ? -9.359 2.471 17.938 1 82.69 181 LEU A CA 1
ATOM 1389 C C . LEU A 1 181 ? -9.773 3.797 17.312 1 82.69 181 LEU A C 1
ATOM 1391 O O . LEU A 1 181 ? -9.328 4.859 17.75 1 82.69 181 LEU A O 1
ATOM 1395 N N . MET B 1 1 ? -21.703 1.066 42.031 1 47.31 1 MET B N 1
ATOM 1396 C CA . MET B 1 1 ? -20.469 1.668 41.562 1 47.31 1 MET B CA 1
ATOM 1397 C C . MET B 1 1 ? -19.703 0.708 40.656 1 47.31 1 MET B C 1
ATOM 1399 O O . MET B 1 1 ? -19.391 -0.414 41.062 1 47.31 1 MET B O 1
ATOM 1403 N N . ALA B 1 2 ? -19.922 0.923 39.469 1 60.44 2 ALA B N 1
ATOM 1404 C CA . ALA B 1 2 ? -19.234 -0.038 38.594 1 60.44 2 ALA B CA 1
ATOM 1405 C C . ALA B 1 2 ? -17.812 -0.271 39.062 1 60.44 2 ALA B C 1
ATOM 1407 O O . ALA B 1 2 ? -17.141 0.654 39.531 1 60.44 2 ALA B O 1
ATOM 1408 N N . PRO B 1 3 ? -17.297 -1.497 39.156 1 62.47 3 PRO B N 1
ATOM 1409 C CA . PRO B 1 3 ? -15.93 -1.768 39.625 1 62.47 3 PRO B CA 1
ATOM 1410 C C . PRO B 1 3 ? -14.883 -0.908 38.906 1 62.47 3 PRO B C 1
ATOM 1412 O O . PRO B 1 3 ? -15.086 -0.515 37.75 1 62.47 3 PRO B O 1
ATOM 1415 N N . ARG B 1 4 ? -13.953 -0.413 39.594 1 68.5 4 ARG B N 1
ATOM 1416 C CA . ARG B 1 4 ? -12.875 0.486 39.219 1 68.5 4 ARG B CA 1
ATOM 1417 C C . ARG B 1 4 ? -12.219 0.035 37.938 1 68.5 4 ARG B C 1
ATOM 1419 O O . ARG B 1 4 ? -11.781 0.863 37.125 1 68.5 4 ARG B O 1
ATOM 1426 N N . SER B 1 5 ? -12.164 -1.308 37.719 1 75.06 5 SER B N 1
ATOM 1427 C CA . SER B 1 5 ? -11.57 -1.87 36.5 1 75.06 5 SER B CA 1
ATOM 1428 C C . SER B 1 5 ? -12.398 -1.524 35.281 1 75.06 5 SER B C 1
ATOM 1430 O O . SER B 1 5 ? -11.852 -1.207 34.219 1 75.06 5 SER B O 1
ATOM 1432 N N . LEU B 1 6 ? -13.672 -1.562 35.438 1 73.56 6 LEU B N 1
ATOM 1433 C CA . LEU B 1 6 ? -14.555 -1.254 34.312 1 73.56 6 LEU B CA 1
ATOM 1434 C C . LEU B 1 6 ? -14.492 0.229 33.969 1 73.56 6 LEU B C 1
ATOM 1436 O O . LEU B 1 6 ? -14.609 0.6 32.812 1 73.56 6 LEU B O 1
ATOM 1440 N N . ARG B 1 7 ? -14.344 0.979 35.031 1 71 7 ARG B N 1
ATOM 1441 C CA . ARG B 1 7 ? -14.25 2.418 34.812 1 71 7 ARG B CA 1
ATOM 1442 C C . ARG B 1 7 ? -12.969 2.775 34.062 1 71 7 ARG B C 1
ATOM 1444 O O . ARG B 1 7 ? -12.977 3.643 33.188 1 71 7 ARG B O 1
ATOM 1451 N N . ARG B 1 8 ? -11.859 2.117 34.469 1 76.19 8 ARG B N 1
ATOM 1452 C CA . ARG B 1 8 ? -10.594 2.342 33.781 1 76.19 8 ARG B CA 1
ATOM 1453 C C . ARG B 1 8 ? -10.672 1.896 32.344 1 76.19 8 ARG B C 1
ATOM 1455 O O . ARG B 1 8 ? -10.148 2.568 31.438 1 76.19 8 ARG B O 1
ATOM 1462 N N . LEU B 1 9 ? -11.281 0.785 32.156 1 77.81 9 LEU B N 1
ATOM 1463 C CA . LEU B 1 9 ? -11.461 0.277 30.797 1 77.81 9 LEU B CA 1
ATOM 1464 C C . LEU B 1 9 ? -12.32 1.23 29.984 1 77.81 9 LEU B C 1
ATOM 1466 O O . LEU B 1 9 ? -12.023 1.486 28.812 1 77.81 9 LEU B O 1
ATOM 1470 N N . HIS B 1 10 ? -13.398 1.641 30.625 1 76.75 10 HIS B N 1
ATOM 1471 C CA . HIS B 1 10 ? -14.281 2.592 29.969 1 76.75 10 HIS B CA 1
ATOM 1472 C C . HIS B 1 10 ? -13.547 3.891 29.641 1 76.75 10 HIS B C 1
ATOM 1474 O O . HIS B 1 10 ? -13.742 4.465 28.562 1 76.75 10 HIS B O 1
ATOM 1480 N N . TRP B 1 11 ? -12.758 4.324 30.609 1 72.81 11 TRP B N 1
ATOM 1481 C CA . TRP B 1 11 ? -11.977 5.543 30.422 1 72.81 11 TRP B CA 1
ATOM 1482 C C . TRP B 1 11 ? -10.977 5.371 29.281 1 72.81 11 TRP B C 1
ATOM 1484 O O . TRP B 1 11 ? -10.852 6.246 28.422 1 72.81 11 TRP B O 1
ATOM 1494 N N . HIS B 1 12 ? -10.297 4.25 29.328 1 77.25 12 HIS B N 1
ATOM 1495 C CA . HIS B 1 12 ? -9.328 3.953 28.266 1 77.25 12 HIS B CA 1
ATOM 1496 C C . HIS B 1 12 ? -10.008 3.891 26.906 1 77.25 12 HIS B C 1
ATOM 1498 O O . HIS B 1 12 ? -9.484 4.426 25.922 1 77.25 12 HIS B O 1
ATOM 1504 N N . TRP B 1 13 ? -11.156 3.371 26.906 1 80.25 13 TRP B N 1
ATOM 1505 C CA . TRP B 1 13 ? -11.922 3.254 25.672 1 80.25 13 TRP B CA 1
ATOM 1506 C C . TRP B 1 13 ? -12.367 4.625 25.172 1 80.25 13 TRP B C 1
ATOM 1508 O O . TRP B 1 13 ? -12.305 4.914 23.984 1 80.25 13 TRP B O 1
ATOM 1518 N N . GLU B 1 14 ? -12.75 5.422 26.062 1 81.38 14 GLU B N 1
ATOM 1519 C CA . GLU B 1 14 ? -13.18 6.773 25.719 1 81.38 14 GLU B CA 1
ATOM 1520 C C . GLU B 1 14 ? -12.008 7.605 25.203 1 81.38 14 GLU B C 1
ATOM 1522 O O . GLU B 1 14 ? -12.172 8.398 24.266 1 81.38 14 GLU B O 1
ATOM 1527 N N . GLN B 1 15 ? -10.961 7.371 25.812 1 81 15 GLN B N 1
ATOM 1528 C CA . GLN B 1 15 ? -9.773 8.102 25.375 1 81 15 GLN B CA 1
ATOM 1529 C C . GLN B 1 15 ? -9.352 7.672 23.969 1 81 15 GLN B C 1
ATOM 1531 O O . GLN B 1 15 ? -8.977 8.508 23.141 1 81 15 GLN B O 1
ATOM 1536 N N . GLN B 1 16 ? -9.422 6.477 23.766 1 85.19 16 GLN B N 1
ATOM 1537 C CA . GLN B 1 16 ? -9.07 5.953 22.453 1 85.19 16 GLN B CA 1
ATOM 1538 C C . GLN B 1 16 ? -10.031 6.457 21.375 1 85.19 16 GLN B C 1
ATOM 1540 O O . GLN B 1 16 ? -9.609 6.832 20.281 1 85.19 16 GLN B O 1
ATOM 1545 N N . ARG B 1 17 ? -11.219 6.461 21.797 1 85.12 17 ARG B N 1
ATOM 1546 C CA . ARG B 1 17 ? -12.227 6.93 20.844 1 85.12 17 ARG B CA 1
ATOM 1547 C C . ARG B 1 17 ? -12.047 8.414 20.531 1 85.12 17 ARG B C 1
ATOM 1549 O O . ARG B 1 17 ? -12.188 8.828 19.391 1 85.12 17 ARG B O 1
ATOM 1556 N N . SER B 1 18 ? -11.758 9.102 21.484 1 83.75 18 SER B N 1
ATOM 1557 C CA . SER B 1 18 ? -11.547 10.539 21.312 1 83.75 18 SER B CA 1
ATOM 1558 C C . SER B 1 18 ? -10.328 10.812 20.422 1 83.75 18 SER B C 1
ATOM 1560 O O . SER B 1 18 ? -10.367 11.672 19.547 1 83.75 18 SER B O 1
ATOM 1562 N N . GLN B 1 19 ? -9.336 10.078 20.641 1 85.19 19 GLN B N 1
ATOM 1563 C CA . GLN B 1 19 ? -8.125 10.234 19.844 1 85.19 19 GLN B CA 1
ATOM 1564 C C . GLN B 1 19 ? -8.375 9.836 18.391 1 85.19 19 GLN B C 1
ATOM 1566 O O . GLN B 1 19 ? -7.898 10.5 17.469 1 85.19 19 GLN B O 1
ATOM 1571 N N . SER B 1 20 ? -9.07 8.836 18.25 1 86.12 20 SER B N 1
ATOM 1572 C CA . SER B 1 20 ? -9.398 8.359 16.906 1 86.12 20 SER B CA 1
ATOM 1573 C C . SER B 1 20 ? -10.219 9.391 16.156 1 86.12 20 SER B C 1
ATOM 1575 O O . SER B 1 20 ? -10.008 9.594 14.953 1 86.12 20 SER B O 1
ATOM 1577 N N . ASP B 1 21 ? -11.117 9.953 16.828 1 87.88 21 ASP B N 1
ATOM 1578 C CA . ASP B 1 21 ? -11.984 10.945 16.203 1 87.88 21 ASP B CA 1
ATOM 1579 C C . ASP B 1 21 ? -11.18 12.172 15.766 1 87.88 21 ASP B C 1
ATOM 1581 O O . ASP B 1 21 ? -11.531 12.836 14.789 1 87.88 21 ASP B O 1
ATOM 1585 N N . LEU B 1 22 ? -10.148 12.352 16.453 1 86.19 22 LEU B N 1
ATOM 1586 C CA . LEU B 1 22 ? -9.328 13.523 16.156 1 86.19 22 LEU B CA 1
ATOM 1587 C C . LEU B 1 22 ? -8.359 13.234 15.008 1 86.19 22 LEU B C 1
ATOM 1589 O O . LEU B 1 22 ? -8.047 14.133 14.219 1 86.19 22 LEU B O 1
ATOM 1593 N N . ILE B 1 23 ? -7.93 12.062 14.875 1 89.19 23 ILE B N 1
ATOM 1594 C CA . ILE B 1 23 ? -6.809 11.734 13.992 1 89.19 23 ILE B CA 1
ATOM 1595 C C . ILE B 1 23 ? -7.336 11.203 12.664 1 89.19 23 ILE B C 1
ATOM 1597 O O . ILE B 1 23 ? -6.785 11.508 11.602 1 89.19 23 ILE B O 1
ATOM 1601 N N . GLN B 1 24 ? -8.445 10.523 12.719 1 93.44 24 GLN B N 1
ATOM 1602 C CA . GLN B 1 24 ? -8.945 9.867 11.516 1 93.44 24 GLN B CA 1
ATOM 1603 C C . GLN B 1 24 ? -9.773 10.828 10.664 1 93.44 24 GLN B C 1
ATOM 1605 O O . GLN B 1 24 ? -10.742 11.414 11.148 1 93.44 24 GLN B O 1
ATOM 1610 N N . PRO B 1 25 ? -9.398 10.922 9.414 1 92.25 25 PRO B N 1
ATOM 1611 C CA . PRO B 1 25 ? -10.133 11.844 8.547 1 92.25 25 PRO B CA 1
ATOM 1612 C C . PRO B 1 25 ? -11.555 11.375 8.25 1 92.25 25 PRO B C 1
ATOM 1614 O O . PRO B 1 25 ? -11.828 10.172 8.289 1 92.25 25 PRO B O 1
ATOM 1617 N N . ARG B 1 26 ? -12.422 12.352 7.949 1 95.5 26 ARG B N 1
ATOM 1618 C CA . ARG B 1 26 ? -13.781 12.094 7.488 1 95.5 26 ARG B CA 1
ATOM 1619 C C . ARG B 1 26 ? -13.906 12.328 5.984 1 95.5 26 ARG B C 1
ATOM 1621 O O . ARG B 1 26 ? -13.25 13.219 5.438 1 95.5 26 ARG B O 1
ATOM 1628 N N . TYR B 1 27 ? -14.742 11.555 5.371 1 95.19 27 TYR B N 1
ATOM 1629 C CA . TYR B 1 27 ? -14.961 11.656 3.932 1 95.19 27 TYR B CA 1
ATOM 1630 C C . TYR B 1 27 ? -16.422 11.906 3.617 1 95.19 27 TYR B C 1
ATOM 1632 O O . TYR B 1 27 ? -17.312 11.328 4.258 1 95.19 27 TYR B O 1
ATOM 1640 N N . SER B 1 28 ? -16.672 12.789 2.688 1 95.75 28 SER B N 1
ATOM 1641 C CA . SER B 1 28 ? -18.047 13.023 2.236 1 95.75 28 SER B CA 1
ATOM 1642 C C . SER B 1 28 ? -18.547 11.883 1.366 1 95.75 28 SER B C 1
ATOM 1644 O O . SER B 1 28 ? -17.75 11.094 0.85 1 95.75 28 SER B O 1
ATOM 1646 N N . ARG B 1 29 ? -19.828 11.797 1.197 1 96.25 29 ARG B N 1
ATOM 1647 C CA . ARG B 1 29 ? -20.422 10.758 0.356 1 96.25 29 ARG B CA 1
ATOM 1648 C C . ARG B 1 29 ? -19.922 10.875 -1.083 1 96.25 29 ARG B C 1
ATOM 1650 O O . ARG B 1 29 ? -19.75 9.867 -1.768 1 96.25 29 ARG B O 1
ATOM 1657 N N . GLN B 1 30 ? -19.703 12.039 -1.469 1 95.81 30 GLN B N 1
ATOM 1658 C CA . GLN B 1 30 ? -19.219 12.281 -2.822 1 95.81 30 GLN B CA 1
ATOM 1659 C C . GLN B 1 30 ? -17.797 11.766 -2.994 1 95.81 30 GLN B C 1
ATOM 1661 O O . GLN B 1 30 ? -17.453 11.203 -4.035 1 95.81 30 GLN B O 1
ATOM 1666 N N . GLN B 1 31 ? -17 12.016 -2.014 1 96.12 31 GLN B N 1
ATOM 1667 C CA . GLN B 1 31 ? -15.633 11.523 -2.043 1 96.12 31 GLN B CA 1
ATOM 1668 C C . GLN B 1 31 ? -15.594 10 -2.066 1 96.12 31 GLN B C 1
ATOM 1670 O O . GLN B 1 31 ? -14.805 9.406 -2.809 1 96.12 31 GLN B O 1
ATOM 1675 N N . VAL B 1 32 ? -16.438 9.414 -1.294 1 98.12 32 VAL B N 1
ATOM 1676 C CA . VAL B 1 32 ? -16.516 7.961 -1.212 1 98.12 32 VAL B CA 1
ATOM 1677 C C . VAL B 1 32 ? -16.922 7.387 -2.566 1 98.12 32 VAL B C 1
ATOM 1679 O O . VAL B 1 32 ? -16.297 6.457 -3.07 1 98.12 32 VAL B O 1
ATOM 1682 N N . LEU B 1 33 ? -17.922 7.941 -3.154 1 97.75 33 LEU B N 1
ATOM 1683 C CA . LEU B 1 33 ? -18.406 7.484 -4.449 1 97.75 33 LEU B CA 1
ATOM 1684 C C . LEU B 1 33 ? -17.359 7.676 -5.531 1 97.75 33 LEU B C 1
ATOM 1686 O O . LEU B 1 33 ? -17.156 6.805 -6.379 1 97.75 33 LEU B O 1
ATOM 1690 N N . ALA B 1 34 ? -16.75 8.805 -5.512 1 97.62 34 ALA B N 1
ATOM 1691 C CA . ALA B 1 34 ? -15.703 9.094 -6.488 1 97.62 34 ALA B CA 1
ATOM 1692 C C . ALA B 1 34 ? -14.555 8.102 -6.371 1 97.62 34 ALA B C 1
ATOM 1694 O O . ALA B 1 34 ? -14.008 7.656 -7.379 1 97.62 34 ALA B O 1
ATOM 1695 N N . SER B 1 35 ? -14.148 7.836 -5.129 1 98.19 35 SER B N 1
ATOM 1696 C CA . SER B 1 35 ? -13.062 6.879 -4.91 1 98.19 35 SER B CA 1
ATOM 1697 C C . SER B 1 35 ? -13.445 5.488 -5.398 1 98.19 35 SER B C 1
ATOM 1699 O O . SER B 1 35 ? -12.641 4.793 -6.016 1 98.19 35 SER B O 1
ATOM 1701 N N . TRP B 1 36 ? -14.68 5.098 -5.086 1 98.62 36 TRP B N 1
ATOM 1702 C CA . TRP B 1 36 ? -15.188 3.799 -5.516 1 98.62 36 TRP B CA 1
ATOM 1703 C C . TRP B 1 36 ? -15.172 3.682 -7.035 1 98.62 36 TRP B C 1
ATOM 1705 O O . TRP B 1 36 ? -14.648 2.711 -7.582 1 98.62 36 TRP B O 1
ATOM 1715 N N . LEU B 1 37 ? -15.703 4.652 -7.738 1 98.19 37 LEU B N 1
ATOM 1716 C CA . LEU B 1 37 ? -15.789 4.652 -9.195 1 98.19 37 LEU B CA 1
ATOM 1717 C C . LEU B 1 37 ? -14.398 4.688 -9.82 1 98.19 37 LEU B C 1
ATOM 1719 O O . LEU B 1 37 ? -14.148 4.016 -10.828 1 98.19 37 LEU B O 1
ATOM 1723 N N . GLY B 1 38 ? -13.547 5.5 -9.281 1 98.19 38 GLY B N 1
ATOM 1724 C CA . GLY B 1 38 ? -12.188 5.586 -9.797 1 98.19 38 GLY B CA 1
ATOM 1725 C C . GLY B 1 38 ? -11.461 4.258 -9.773 1 98.19 38 GLY B C 1
ATOM 1726 O O . GLY B 1 38 ? -10.852 3.854 -10.766 1 98.19 38 GLY B O 1
ATOM 1727 N N . ALA B 1 39 ? -11.547 3.623 -8.656 1 98.75 39 ALA B N 1
ATOM 1728 C CA . ALA B 1 39 ? -10.859 2.34 -8.508 1 98.75 39 ALA B CA 1
ATOM 1729 C C . ALA B 1 39 ? -11.484 1.28 -9.414 1 98.75 39 ALA B C 1
ATOM 1731 O O . ALA B 1 39 ? -10.773 0.452 -9.992 1 98.75 39 ALA B O 1
ATOM 1732 N N . LEU B 1 40 ? -12.836 1.26 -9.469 1 98.69 40 LEU B N 1
ATOM 1733 C CA . LEU B 1 40 ? -13.531 0.335 -10.359 1 98.69 40 LEU B CA 1
ATOM 1734 C C . LEU B 1 40 ? -13.039 0.49 -11.797 1 98.69 40 LEU B C 1
ATOM 1736 O O . LEU B 1 40 ? -12.672 -0.494 -12.438 1 98.69 40 LEU B O 1
ATOM 1740 N N . VAL B 1 41 ? -12.945 1.673 -12.242 1 98.06 41 VAL B N 1
ATOM 1741 C CA . VAL B 1 41 ? -12.547 1.954 -13.617 1 98.06 41 VAL B CA 1
ATOM 1742 C C . VAL B 1 41 ? -11.047 1.747 -13.781 1 98.06 41 VAL B C 1
ATOM 1744 O O . VAL B 1 41 ? -10.594 1.137 -14.75 1 98.06 41 VAL B O 1
ATOM 1747 N N . GLY B 1 42 ? -10.25 2.27 -12.875 1 98.56 42 GLY B N 1
ATOM 1748 C CA . GLY B 1 42 ? -8.797 2.182 -12.969 1 98.56 42 GLY B CA 1
ATOM 1749 C C . GLY B 1 42 ? -8.289 0.753 -13.016 1 98.56 42 GLY B C 1
ATOM 17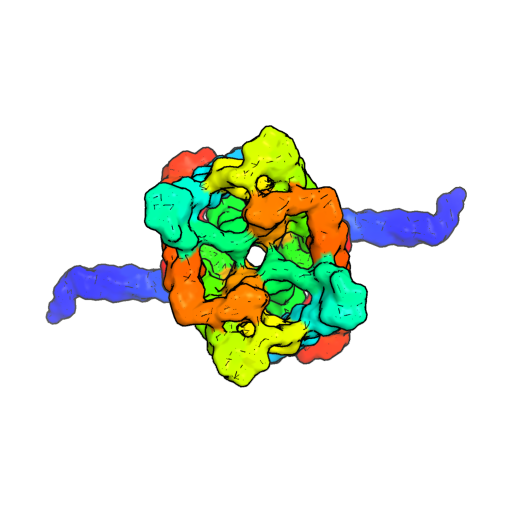50 O O . GLY B 1 42 ? -7.648 0.349 -13.992 1 98.56 42 GLY B O 1
ATOM 1751 N N . ILE B 1 43 ? -8.633 -0.007 -12.016 1 98.81 43 ILE B N 1
ATOM 1752 C CA . ILE B 1 43 ? -8.164 -1.386 -11.922 1 98.81 43 ILE B CA 1
ATOM 1753 C C . ILE B 1 43 ? -8.883 -2.248 -12.961 1 98.81 43 ILE B C 1
ATOM 1755 O O . ILE B 1 43 ? -8.281 -3.145 -13.555 1 98.81 43 ILE B O 1
ATOM 1759 N N . GLY B 1 44 ? -10.219 -2.027 -13.141 1 98.75 44 GLY B N 1
ATOM 1760 C CA . GLY B 1 44 ? -10.945 -2.754 -14.164 1 98.75 44 GLY B CA 1
ATOM 1761 C C . GLY B 1 44 ? -10.328 -2.615 -15.547 1 98.75 44 GLY B C 1
ATOM 1762 O O . GLY B 1 44 ? -10.156 -3.607 -16.25 1 98.75 44 GLY B O 1
ATOM 1763 N N . LEU B 1 45 ? -9.969 -1.432 -15.898 1 98.31 45 LEU B N 1
ATOM 1764 C CA . LEU B 1 45 ? -9.367 -1.165 -17.203 1 98.31 45 LEU B CA 1
ATOM 1765 C C . LEU B 1 45 ? -7.996 -1.826 -17.312 1 98.31 45 LEU B C 1
ATOM 1767 O O . LEU B 1 45 ? -7.645 -2.377 -18.359 1 98.31 45 LEU B O 1
ATOM 1771 N N . LEU B 1 46 ? -7.18 -1.713 -16.281 1 98.31 46 LEU B N 1
ATOM 1772 C CA . LEU B 1 46 ? -5.879 -2.367 -16.297 1 98.31 46 LEU B CA 1
ATOM 1773 C C . LEU B 1 46 ? -6.027 -3.875 -16.469 1 98.31 46 LEU B C 1
ATOM 1775 O O . LEU B 1 46 ? -5.273 -4.496 -17.219 1 98.31 46 LEU B O 1
ATOM 1779 N N . GLY B 1 47 ? -6.988 -4.414 -15.688 1 98.38 47 GLY B N 1
ATOM 1780 C CA . GLY B 1 47 ? -7.262 -5.836 -15.836 1 98.38 47 GLY B CA 1
ATOM 1781 C C . GLY B 1 47 ? -7.723 -6.215 -17.234 1 98.38 47 GLY B C 1
ATOM 1782 O O . GLY B 1 47 ? -7.262 -7.215 -17.781 1 98.38 47 GLY B O 1
ATOM 1783 N N . TRP B 1 48 ? -8.617 -5.422 -17.75 1 98.31 48 TRP B N 1
ATOM 1784 C CA . TRP B 1 48 ? -9.133 -5.676 -19.094 1 98.31 48 TRP B CA 1
ATOM 1785 C C . TRP B 1 48 ? -8.016 -5.57 -20.125 1 98.31 48 TRP B C 1
ATOM 1787 O O . TRP B 1 48 ? -7.926 -6.395 -21.047 1 98.31 48 TRP B O 1
ATOM 1797 N N . LEU B 1 49 ? -7.172 -4.598 -20.078 1 98.19 49 LEU B N 1
ATOM 1798 C CA . LEU B 1 49 ? -6.051 -4.418 -20.984 1 98.19 49 LEU B CA 1
ATOM 1799 C C . LEU B 1 49 ? -5.078 -5.59 -20.891 1 98.19 49 LEU B C 1
ATOM 1801 O O . LEU B 1 49 ? -4.473 -5.98 -21.891 1 98.19 49 LEU B O 1
ATOM 1805 N N . THR B 1 50 ? -4.875 -6.02 -19.641 1 98.19 50 THR B N 1
ATOM 1806 C CA . THR B 1 50 ? -4.031 -7.195 -19.453 1 98.19 50 THR B CA 1
ATOM 1807 C C . THR B 1 50 ? -4.574 -8.383 -20.234 1 98.19 50 THR B C 1
ATOM 1809 O O . THR B 1 50 ? -3.82 -9.078 -20.922 1 98.19 50 THR B O 1
ATOM 1812 N N . GLN B 1 51 ? -5.852 -8.633 -20.125 1 97.12 51 GLN B N 1
ATOM 1813 C CA . GLN B 1 51 ? -6.492 -9.742 -20.828 1 97.12 51 GLN B CA 1
ATOM 1814 C C . GLN B 1 51 ? -6.449 -9.547 -22.328 1 97.12 51 GLN B C 1
ATOM 1816 O O . GLN B 1 51 ? -6.145 -10.477 -23.078 1 97.12 51 GLN B O 1
ATOM 1821 N N . ALA B 1 52 ? -6.711 -8.383 -22.766 1 97.75 52 ALA B N 1
ATOM 1822 C CA . ALA B 1 52 ? -6.801 -8.078 -24.188 1 97.75 52 ALA B CA 1
ATOM 1823 C C . ALA B 1 52 ? -5.426 -8.117 -24.859 1 97.75 52 ALA B C 1
ATOM 1825 O O . ALA B 1 52 ? -5.289 -8.562 -25.984 1 97.75 52 ALA B O 1
ATOM 1826 N N . SER B 1 53 ? -4.363 -7.656 -24.203 1 97.06 53 SER B N 1
ATOM 1827 C CA . SER B 1 53 ? -3.031 -7.535 -24.781 1 97.06 53 SER B CA 1
ATOM 1828 C C . SER B 1 53 ? -2.211 -8.797 -24.562 1 97.06 53 SER B C 1
ATOM 1830 O O . SER B 1 53 ? -1.258 -9.062 -25.297 1 97.06 53 SER B O 1
ATOM 1832 N N . GLY B 1 54 ? -2.473 -9.508 -23.5 1 96.88 54 GLY B N 1
ATOM 1833 C CA . GLY B 1 54 ? -1.675 -10.656 -23.109 1 96.88 54 GLY B CA 1
ATOM 1834 C C . GLY B 1 54 ? -0.459 -10.289 -22.281 1 96.88 54 GLY B C 1
ATOM 1835 O O . GLY B 1 54 ? 0.29 -11.172 -21.844 1 96.88 54 GLY B O 1
ATOM 1836 N N . TYR B 1 55 ? -0.282 -8.977 -22.016 1 96.88 55 TYR B N 1
ATOM 1837 C CA . TYR B 1 55 ? 0.816 -8.5 -21.188 1 96.88 55 TYR B CA 1
ATOM 1838 C C . TYR B 1 55 ? 0.331 -8.172 -19.781 1 96.88 55 TYR B C 1
ATOM 1840 O O . TYR B 1 55 ? -0.761 -7.629 -19.594 1 96.88 55 TYR B O 1
ATOM 1848 N N . PRO B 1 56 ? 1.105 -8.57 -18.844 1 96.75 56 PRO B N 1
ATOM 1849 C CA . PRO B 1 56 ? 0.695 -8.234 -17.469 1 96.75 56 PRO B CA 1
ATOM 1850 C C . PRO B 1 56 ? 0.814 -6.738 -17.172 1 96.75 56 PRO B C 1
ATOM 1852 O O . PRO B 1 56 ? 1.901 -6.168 -17.281 1 96.75 56 PRO B O 1
ATOM 1855 N N . LEU B 1 57 ? -0.295 -6.113 -16.828 1 97.44 57 LEU B N 1
ATOM 1856 C CA . LEU B 1 57 ? -0.31 -4.688 -16.531 1 97.44 57 LEU B CA 1
ATOM 1857 C C . LEU B 1 57 ? -0.804 -4.43 -15.117 1 97.44 57 LEU B C 1
ATOM 1859 O O . LEU B 1 57 ? -0.716 -3.303 -14.617 1 97.44 57 LEU B O 1
ATOM 1863 N N . VAL B 1 58 ? -1.304 -5.508 -14.5 1 97.88 58 VAL B N 1
ATOM 1864 C CA . VAL B 1 58 ? -1.879 -5.363 -13.164 1 97.88 58 VAL B CA 1
ATOM 1865 C C . VAL B 1 58 ? -1.263 -6.395 -12.227 1 97.88 58 VAL B C 1
ATOM 1867 O O . VAL B 1 58 ? -1.055 -7.547 -12.609 1 97.88 58 VAL B O 1
ATOM 1870 N N . ALA B 1 59 ? -0.855 -5.93 -11.047 1 98.25 59 ALA B N 1
ATOM 1871 C CA . ALA B 1 59 ? -0.364 -6.762 -9.945 1 98.25 59 ALA B CA 1
ATOM 1872 C C . ALA B 1 59 ? -0.912 -6.277 -8.609 1 98.25 59 ALA B C 1
ATOM 1874 O O . ALA B 1 59 ? -1.425 -5.16 -8.508 1 98.25 59 ALA B O 1
ATOM 1875 N N . ALA B 1 60 ? -0.804 -7.066 -7.633 1 98.56 60 ALA B N 1
ATOM 1876 C CA . ALA B 1 60 ? -1.422 -6.816 -6.336 1 98.56 60 ALA B CA 1
ATOM 1877 C C . ALA B 1 60 ? -1.051 -5.434 -5.809 1 98.56 60 ALA B C 1
ATOM 1879 O O . ALA B 1 60 ? -1.905 -4.707 -5.293 1 98.56 60 ALA B O 1
ATOM 1880 N N . PRO B 1 61 ? 0.172 -4.961 -5.953 1 98.88 61 PRO B N 1
ATOM 1881 C CA . PRO B 1 61 ? 0.555 -3.654 -5.406 1 98.88 61 PRO B CA 1
ATOM 1882 C C . PRO B 1 61 ? -0.223 -2.502 -6.035 1 98.88 61 PRO B C 1
ATOM 1884 O O . PRO B 1 61 ? -0.365 -1.44 -5.422 1 98.88 61 PRO B O 1
ATOM 1887 N N . MET B 1 62 ? -0.776 -2.746 -7.23 1 98.81 62 MET B N 1
ATOM 1888 C CA . MET B 1 62 ? -1.542 -1.7 -7.902 1 98.81 62 MET B CA 1
ATOM 1889 C C . MET B 1 62 ? -2.85 -1.429 -7.168 1 98.81 62 MET B C 1
ATOM 1891 O O . MET B 1 62 ? -3.424 -0.345 -7.293 1 98.81 62 MET B O 1
ATOM 1895 N N . GLY B 1 63 ? -3.316 -2.426 -6.414 1 98.88 63 GLY B N 1
ATOM 1896 C CA . GLY B 1 63 ? -4.457 -2.182 -5.547 1 98.88 63 GLY B CA 1
ATOM 1897 C C . GLY B 1 63 ? -4.188 -1.135 -4.484 1 98.88 63 GLY B C 1
ATOM 1898 O O . GLY B 1 63 ? -5.027 -0.27 -4.23 1 98.88 63 GLY B O 1
ATOM 1899 N N . ALA B 1 64 ? -3.027 -1.246 -3.852 1 98.88 64 ALA B N 1
ATOM 1900 C CA . ALA B 1 64 ? -2.633 -0.259 -2.85 1 98.88 64 ALA B CA 1
ATOM 1901 C C . ALA B 1 64 ? -2.43 1.114 -3.482 1 98.88 64 ALA B C 1
ATOM 1903 O O . ALA B 1 64 ? -2.826 2.133 -2.912 1 98.88 64 ALA B O 1
ATOM 1904 N N . THR B 1 65 ? -1.802 1.127 -4.656 1 98.88 65 THR B N 1
ATOM 1905 C CA . THR B 1 65 ? -1.621 2.375 -5.391 1 98.88 65 THR B CA 1
ATOM 1906 C C . THR B 1 65 ? -2.969 3.033 -5.676 1 98.88 65 THR B C 1
ATOM 1908 O O . THR B 1 65 ? -3.109 4.25 -5.547 1 98.88 65 THR B O 1
ATOM 1911 N N . SER B 1 66 ? -3.936 2.258 -5.996 1 98.75 66 SER B N 1
ATOM 1912 C CA . SER B 1 66 ? -5.246 2.785 -6.352 1 98.75 66 SER B CA 1
ATOM 1913 C C . SER B 1 66 ? -5.93 3.424 -5.148 1 98.75 66 SER B C 1
ATOM 1915 O O . SER B 1 66 ? -6.672 4.398 -5.293 1 98.75 66 SER B O 1
ATOM 1917 N N . VAL B 1 67 ? -5.727 2.879 -3.963 1 98.88 67 VAL B N 1
ATOM 1918 C CA . VAL B 1 67 ? -6.305 3.482 -2.768 1 98.88 67 VAL B CA 1
ATOM 1919 C C . VAL B 1 67 ? -5.785 4.91 -2.605 1 98.88 67 VAL B C 1
ATOM 1921 O O . VAL B 1 67 ? -6.543 5.816 -2.26 1 98.88 67 VAL B O 1
ATOM 1924 N N . LEU B 1 68 ? -4.543 5.109 -2.867 1 98.62 68 LEU B N 1
ATOM 1925 C CA . LEU B 1 68 ? -3.959 6.438 -2.729 1 98.62 68 LEU B CA 1
ATOM 1926 C C . LEU B 1 68 ? -4.391 7.344 -3.875 1 98.62 68 LEU B C 1
ATOM 1928 O O . LEU B 1 68 ? -4.762 8.5 -3.654 1 98.62 68 LEU B O 1
ATOM 1932 N N . LEU B 1 69 ? -4.363 6.816 -5.062 1 98.5 69 LEU B N 1
ATOM 1933 C CA . LEU B 1 69 ? -4.648 7.637 -6.234 1 98.5 69 LEU B CA 1
ATOM 1934 C C . LEU B 1 69 ? -6.109 8.078 -6.25 1 98.5 69 LEU B C 1
ATOM 1936 O O . LEU B 1 69 ? -6.41 9.227 -6.578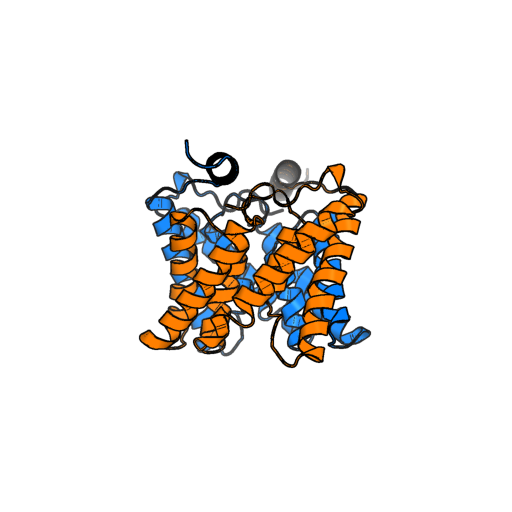 1 98.5 69 LEU B O 1
ATOM 1940 N N . PHE B 1 70 ? -6.977 7.203 -5.855 1 98.06 70 PHE B N 1
ATOM 1941 C CA . PHE B 1 70 ? -8.391 7.527 -5.973 1 98.06 70 PHE B CA 1
ATOM 1942 C C . PHE B 1 70 ? -8.977 7.918 -4.621 1 98.06 70 PHE B C 1
ATOM 1944 O O . PHE B 1 70 ? -9.945 8.672 -4.551 1 98.06 70 PHE B O 1
ATOM 1951 N N . GLY B 1 71 ? -8.375 7.52 -3.568 1 97.31 71 GLY B N 1
ATOM 1952 C CA . GLY B 1 71 ? -8.898 7.793 -2.238 1 97.31 71 GLY B CA 1
ATOM 1953 C C . GLY B 1 71 ? -8.258 9 -1.583 1 97.31 71 GLY B C 1
ATOM 1954 O O . GLY B 1 71 ? -8.883 9.672 -0.764 1 97.31 71 GLY B O 1
ATOM 1955 N N . LEU B 1 72 ? -6.988 9.164 -1.883 1 96.5 72 LEU B N 1
ATOM 1956 C CA . LEU B 1 72 ? -6.223 10.25 -1.287 1 96.5 72 LEU B CA 1
ATOM 1957 C C . LEU B 1 72 ? -5.34 10.93 -2.33 1 96.5 72 LEU B C 1
ATOM 1959 O O . LEU B 1 72 ? -4.121 11.016 -2.156 1 96.5 72 LEU B O 1
ATOM 1963 N N . PRO B 1 73 ? -5.941 11.523 -3.322 1 95.31 73 PRO B N 1
ATOM 1964 C CA . PRO B 1 73 ? -5.156 12.016 -4.457 1 95.31 73 PRO B CA 1
ATOM 1965 C C . PRO B 1 73 ? -4.285 13.211 -4.102 1 95.31 73 PRO B C 1
ATOM 1967 O O . PRO B 1 73 ? -3.301 13.492 -4.789 1 95.31 73 PRO B O 1
ATOM 1970 N N . ASN B 1 74 ? -4.566 13.938 -2.984 1 93.94 74 ASN B N 1
ATOM 1971 C CA . ASN B 1 74 ? -3.805 15.125 -2.596 1 93.94 74 ASN B CA 1
ATOM 1972 C C . ASN B 1 74 ? -2.623 14.758 -1.7 1 93.94 74 ASN B C 1
ATOM 1974 O O . ASN B 1 74 ? -1.785 15.609 -1.399 1 93.94 74 ASN B O 1
ATOM 1978 N N . SER B 1 75 ? -2.551 13.492 -1.376 1 95.31 75 SER B N 1
ATOM 1979 C CA . SER B 1 75 ? -1.455 13.031 -0.526 1 95.31 75 SER B CA 1
ATOM 1980 C C . SER B 1 75 ? -0.122 13.094 -1.264 1 95.31 75 SER B C 1
ATOM 1982 O O . SER B 1 75 ? -0.048 12.758 -2.449 1 95.31 75 SER B O 1
ATOM 1984 N N . PRO B 1 76 ? 0.916 13.461 -0.572 1 95.88 76 PRO B N 1
ATOM 1985 C CA . PRO B 1 76 ? 2.238 13.391 -1.198 1 95.88 76 PRO B CA 1
ATOM 1986 C C . PRO B 1 76 ? 2.596 11.992 -1.679 1 95.88 76 PRO B C 1
ATOM 1988 O O . PRO B 1 76 ? 3.262 11.836 -2.705 1 95.88 76 PRO B O 1
ATOM 1991 N N . LEU B 1 77 ? 2.084 11.016 -1.051 1 97.75 77 LEU B N 1
ATOM 1992 C CA . LEU B 1 77 ? 2.393 9.617 -1.345 1 97.75 77 LEU B CA 1
ATOM 1993 C C . LEU B 1 77 ? 1.786 9.195 -2.68 1 97.75 77 LEU B C 1
ATOM 1995 O O . LEU B 1 77 ? 2.172 8.172 -3.244 1 97.75 77 LEU B O 1
ATOM 1999 N N . ALA B 1 78 ? 0.828 9.992 -3.186 1 97.94 78 ALA B N 1
ATOM 2000 C CA . ALA B 1 78 ? 0.05 9.609 -4.359 1 97.94 78 ALA B CA 1
ATOM 2001 C C . ALA B 1 78 ? 0.571 10.305 -5.613 1 97.94 78 ALA B C 1
ATOM 2003 O O . ALA B 1 78 ? 0.139 10 -6.727 1 97.94 78 ALA B O 1
ATOM 2004 N N . GLN B 1 79 ? 1.517 11.203 -5.449 1 97.69 79 GLN B N 1
ATOM 2005 C CA . GLN B 1 79 ? 1.96 12 -6.582 1 97.69 79 GLN B CA 1
ATOM 2006 C C . GLN B 1 79 ? 2.762 11.164 -7.57 1 97.69 79 GLN B C 1
ATOM 2008 O O . GLN B 1 79 ? 3.355 10.148 -7.195 1 97.69 79 GLN B O 1
ATOM 2013 N N . PRO B 1 80 ? 2.811 11.586 -8.828 1 97.75 80 PRO B N 1
ATOM 2014 C CA . PRO B 1 80 ? 3.441 10.773 -9.875 1 97.75 80 PRO B CA 1
ATOM 2015 C C . PRO B 1 80 ? 4.895 10.43 -9.555 1 97.75 80 PRO B C 1
ATOM 2017 O O . PRO B 1 80 ? 5.332 9.305 -9.789 1 97.75 80 PRO B O 1
ATOM 2020 N N . ARG B 1 81 ? 5.637 11.344 -8.977 1 97.44 81 ARG B N 1
ATOM 2021 C CA . ARG B 1 81 ? 7.02 11.078 -8.586 1 97.44 81 ARG B CA 1
ATOM 2022 C C . ARG B 1 81 ? 7.094 9.906 -7.613 1 97.44 81 ARG B C 1
ATOM 2024 O O . ARG B 1 81 ? 7.938 9.016 -7.766 1 97.44 81 ARG B O 1
ATOM 2031 N N . ASN B 1 82 ? 6.211 9.859 -6.668 1 98.75 82 ASN B N 1
ATOM 2032 C CA . ASN B 1 82 ? 6.199 8.82 -5.641 1 98.75 82 ASN B CA 1
ATOM 2033 C C . ASN B 1 82 ? 5.754 7.48 -6.211 1 98.75 82 ASN B C 1
ATOM 2035 O O . ASN B 1 82 ? 6.344 6.445 -5.902 1 98.75 82 ASN B O 1
ATOM 2039 N N . VAL B 1 83 ? 4.762 7.543 -7.082 1 98.88 83 VAL B N 1
ATOM 2040 C CA . VAL B 1 83 ? 4.199 6.32 -7.648 1 98.88 83 VAL B CA 1
ATOM 2041 C C . VAL B 1 83 ? 5.219 5.672 -8.586 1 98.88 83 VAL B C 1
ATOM 2043 O O . VAL B 1 83 ? 5.527 4.484 -8.445 1 98.88 83 VAL B O 1
ATOM 2046 N N . ILE B 1 84 ? 5.754 6.449 -9.469 1 98.75 84 ILE B N 1
ATOM 2047 C CA . ILE B 1 84 ? 6.586 5.91 -10.547 1 98.75 84 ILE B CA 1
ATOM 2048 C C . ILE B 1 84 ? 7.977 5.586 -10.008 1 98.75 84 ILE B C 1
ATOM 2050 O O . ILE B 1 84 ? 8.469 4.469 -10.172 1 98.75 84 ILE B O 1
ATOM 2054 N N . LEU B 1 85 ? 8.602 6.512 -9.32 1 98.69 85 LEU B N 1
ATOM 2055 C CA . LEU B 1 85 ? 9.945 6.262 -8.797 1 98.69 85 LEU B CA 1
ATOM 2056 C C . LEU B 1 85 ? 9.891 5.281 -7.629 1 98.69 85 LEU B C 1
ATOM 2058 O O . LEU B 1 85 ? 10.773 4.43 -7.492 1 98.69 85 LEU B O 1
ATOM 2062 N N . GLY B 1 86 ? 8.898 5.398 -6.801 1 98.88 86 GLY B N 1
ATOM 2063 C CA . GLY B 1 86 ? 8.766 4.477 -5.684 1 98.88 86 GLY B CA 1
ATOM 2064 C C . GLY B 1 86 ? 8.609 3.033 -6.113 1 98.88 86 GLY B C 1
ATOM 2065 O O . GLY B 1 86 ? 9.414 2.176 -5.734 1 98.88 86 GLY B O 1
ATOM 2066 N N . ASN B 1 87 ? 7.605 2.801 -6.949 1 98.94 87 ASN B N 1
ATOM 2067 C CA . ASN B 1 87 ? 7.395 1.447 -7.445 1 98.94 87 ASN B CA 1
ATOM 2068 C C . ASN B 1 87 ? 8.578 0.962 -8.281 1 98.94 87 ASN B C 1
ATOM 2070 O O . ASN B 1 87 ? 8.953 -0.209 -8.203 1 98.94 87 ASN B O 1
ATOM 2074 N N . GLY B 1 88 ? 9.102 1.868 -9.078 1 98.94 88 GLY B N 1
ATOM 2075 C CA . GLY B 1 88 ? 10.273 1.501 -9.852 1 98.94 88 GLY B CA 1
ATOM 2076 C C . GLY B 1 88 ? 11.445 1.053 -8.992 1 98.94 88 GLY B C 1
ATOM 2077 O O . GLY B 1 88 ? 12.086 0.045 -9.289 1 98.94 88 GLY B O 1
ATOM 2078 N N . LEU B 1 89 ? 11.781 1.753 -7.957 1 98.94 89 LEU B N 1
ATOM 2079 C CA . LEU B 1 89 ? 12.844 1.385 -7.027 1 98.94 89 LEU B CA 1
ATOM 2080 C C . LEU B 1 89 ? 12.531 0.06 -6.34 1 98.94 89 LEU B C 1
ATOM 2082 O O . LEU B 1 89 ? 13.414 -0.792 -6.195 1 98.94 89 LEU B O 1
ATOM 2086 N N . GLY B 1 90 ? 11.258 -0.087 -5.914 1 98.94 90 GLY B N 1
ATOM 2087 C CA . GLY B 1 90 ? 10.859 -1.356 -5.324 1 98.94 90 GLY B CA 1
ATOM 2088 C C . GLY B 1 90 ? 11.141 -2.545 -6.227 1 98.94 90 GLY B C 1
ATOM 2089 O O . GLY B 1 90 ? 11.68 -3.557 -5.781 1 98.94 90 GLY B O 1
ATOM 2090 N N . ALA B 1 91 ? 10.781 -2.35 -7.477 1 98.94 91 ALA B N 1
ATOM 2091 C CA . ALA B 1 91 ? 10.984 -3.42 -8.445 1 98.94 91 ALA B CA 1
ATOM 2092 C C . ALA B 1 91 ? 12.469 -3.688 -8.672 1 98.94 91 ALA B C 1
ATOM 2094 O O . ALA B 1 91 ? 12.898 -4.844 -8.719 1 98.94 91 ALA B O 1
ATOM 2095 N N . LEU B 1 92 ? 13.211 -2.627 -8.852 1 98.94 92 LEU B N 1
ATOM 2096 C CA . LEU B 1 92 ? 14.641 -2.746 -9.086 1 98.94 92 LEU B CA 1
ATOM 2097 C C . LEU B 1 92 ? 15.328 -3.459 -7.926 1 98.94 92 LEU B C 1
ATOM 2099 O O . LEU B 1 92 ? 16.141 -4.359 -8.141 1 98.94 92 LEU B O 1
ATOM 2103 N N . ILE B 1 93 ? 15.047 -3.086 -6.727 1 98.94 93 ILE B N 1
ATOM 2104 C CA . ILE B 1 93 ? 15.664 -3.658 -5.531 1 98.94 93 ILE B CA 1
ATOM 2105 C C . ILE B 1 93 ? 15.273 -5.129 -5.406 1 98.94 93 ILE B C 1
ATOM 2107 O O . ILE B 1 93 ? 16.094 -5.965 -5.02 1 98.94 93 ILE B O 1
ATOM 2111 N N . ALA B 1 94 ? 14.016 -5.438 -5.715 1 98.94 94 ALA B N 1
ATOM 2112 C CA . ALA B 1 94 ? 13.57 -6.828 -5.668 1 98.94 94 ALA B CA 1
ATOM 2113 C C . ALA B 1 94 ? 14.406 -7.703 -6.602 1 98.94 94 ALA B C 1
ATOM 2115 O O . ALA B 1 94 ? 14.875 -8.773 -6.207 1 98.94 94 ALA B O 1
ATOM 2116 N N . VAL B 1 95 ? 14.57 -7.254 -7.848 1 98.94 95 VAL B N 1
ATOM 2117 C CA . VAL B 1 95 ? 15.312 -8.016 -8.844 1 98.94 95 VAL B CA 1
ATOM 2118 C C . VAL B 1 95 ? 16.75 -8.195 -8.398 1 98.94 95 VAL B C 1
ATOM 2120 O O . VAL B 1 95 ? 17.312 -9.289 -8.5 1 98.94 95 VAL B O 1
ATOM 2123 N N . LEU B 1 96 ? 17.344 -7.16 -7.871 1 98.88 96 LEU B N 1
ATOM 2124 C CA . LEU B 1 96 ? 18.719 -7.219 -7.402 1 98.88 96 LEU B CA 1
ATOM 2125 C C . LEU B 1 96 ? 18.844 -8.164 -6.211 1 98.88 96 LEU B C 1
ATOM 2127 O O . LEU B 1 96 ? 19.828 -8.898 -6.102 1 98.88 96 LEU B O 1
ATOM 2131 N N . CYS B 1 97 ? 17.922 -8.125 -5.293 1 98.88 97 CYS B N 1
ATOM 2132 C CA . CYS B 1 97 ? 17.953 -9 -4.125 1 98.88 97 CYS B CA 1
ATOM 2133 C C . CYS B 1 97 ? 17.844 -10.461 -4.539 1 98.88 97 CYS B C 1
ATOM 2135 O O . CYS B 1 97 ? 18.531 -11.32 -3.992 1 98.88 97 CYS B O 1
ATOM 2137 N N . VAL B 1 98 ? 16.938 -10.719 -5.484 1 98.75 98 VAL B N 1
ATOM 2138 C CA . VAL B 1 98 ? 16.781 -12.086 -5.969 1 98.75 98 VAL B CA 1
ATOM 2139 C C . VAL B 1 98 ? 18.078 -12.562 -6.602 1 98.75 98 VAL B C 1
ATOM 2141 O O . VAL B 1 98 ? 18.531 -13.688 -6.359 1 98.75 98 VAL B O 1
ATOM 2144 N N . LEU B 1 99 ? 18.719 -11.711 -7.406 1 98.62 99 LEU B N 1
ATOM 2145 C CA . LEU B 1 99 ? 19.922 -12.055 -8.133 1 98.62 99 LEU B CA 1
ATOM 2146 C C . LEU B 1 99 ? 21.094 -12.281 -7.168 1 98.62 99 LEU B C 1
ATOM 2148 O O . LEU B 1 99 ? 21.891 -13.195 -7.363 1 98.62 99 LEU B O 1
ATOM 2152 N N . LEU B 1 100 ? 21.172 -11.523 -6.125 1 98.62 100 LEU B N 1
ATOM 2153 C CA . LEU B 1 100 ? 22.375 -11.5 -5.289 1 98.62 100 LEU B CA 1
ATOM 2154 C C . LEU B 1 100 ? 22.188 -12.367 -4.047 1 98.62 100 LEU B C 1
ATOM 2156 O O . LEU B 1 100 ? 23.156 -12.938 -3.531 1 98.62 100 LEU B O 1
ATOM 2160 N N . LEU B 1 101 ? 20.938 -12.414 -3.51 1 98.5 101 LEU B N 1
ATOM 2161 C CA . LEU B 1 101 ? 20.734 -13.039 -2.207 1 98.5 101 LEU B CA 1
ATOM 2162 C C . LEU B 1 101 ? 19.797 -14.234 -2.326 1 98.5 101 LEU B C 1
ATOM 2164 O O . LEU B 1 101 ? 19.672 -15.031 -1.391 1 98.5 101 LEU B O 1
ATOM 2168 N N . GLY B 1 102 ? 19.172 -14.422 -3.471 1 98.5 102 GLY B N 1
ATOM 2169 C CA . GLY B 1 102 ? 18.141 -15.438 -3.604 1 98.5 102 GLY B CA 1
ATOM 2170 C C . GLY B 1 102 ? 16.844 -15.07 -2.906 1 98.5 102 GLY B C 1
ATOM 2171 O O . GLY B 1 102 ? 16.75 -14.008 -2.281 1 98.5 102 GLY B O 1
ATOM 2172 N N . ALA B 1 103 ? 15.844 -15.938 -3.09 1 98.38 103 ALA B N 1
ATOM 2173 C CA . ALA B 1 103 ? 14.539 -15.703 -2.475 1 98.38 103 ALA B CA 1
ATOM 2174 C C . ALA B 1 103 ? 14.422 -16.422 -1.138 1 98.38 103 ALA B C 1
ATOM 2176 O O . ALA B 1 103 ? 14.367 -17.656 -1.094 1 98.38 103 ALA B O 1
ATOM 2177 N N . ASN B 1 104 ? 14.477 -15.734 -0.095 1 98.31 104 ASN B N 1
ATOM 2178 C CA . ASN B 1 104 ? 14.336 -16.234 1.268 1 98.31 104 ASN B CA 1
ATOM 2179 C C . ASN B 1 104 ? 13.773 -15.172 2.205 1 98.31 104 ASN B C 1
ATOM 2181 O O . ASN B 1 104 ? 13.625 -14.008 1.817 1 98.31 104 ASN B O 1
ATOM 2185 N N . PRO B 1 105 ? 13.414 -15.508 3.414 1 98.38 105 PRO B N 1
ATOM 2186 C CA . PRO B 1 105 ? 12.766 -14.57 4.336 1 98.38 105 PRO B CA 1
ATOM 2187 C C . PRO B 1 105 ? 13.586 -13.305 4.566 1 98.38 105 PRO B C 1
ATOM 2189 O O . PRO B 1 105 ? 13.031 -12.203 4.582 1 98.38 105 PRO B O 1
ATOM 2192 N N . TRP B 1 106 ? 14.781 -13.406 4.586 1 98.5 106 TRP B N 1
ATOM 2193 C CA . TRP B 1 106 ? 15.625 -12.266 4.93 1 98.5 106 TRP B CA 1
ATOM 2194 C C . TRP B 1 106 ? 15.859 -11.375 3.711 1 98.5 106 TRP B C 1
ATOM 2196 O O . TRP B 1 106 ? 15.984 -10.156 3.84 1 98.5 106 TRP B O 1
ATOM 2206 N N . SER B 1 107 ? 15.945 -12.016 2.557 1 98.81 107 SER B N 1
ATOM 2207 C CA . SER B 1 107 ? 16.016 -11.18 1.359 1 98.81 107 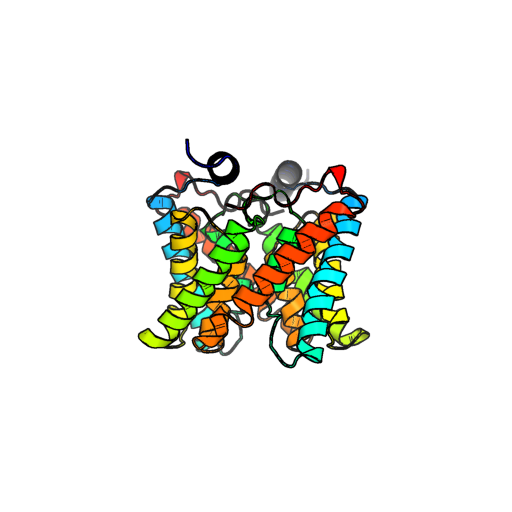SER B CA 1
ATOM 2208 C C . SER B 1 107 ? 14.703 -10.43 1.141 1 98.81 107 SER B C 1
ATOM 2210 O O . SER B 1 107 ? 14.703 -9.305 0.631 1 98.81 107 SER B O 1
ATOM 2212 N N . MET B 1 108 ? 13.578 -11.016 1.575 1 98.88 108 MET B N 1
ATOM 2213 C CA . MET B 1 108 ? 12.297 -10.305 1.548 1 98.88 108 MET B CA 1
ATOM 2214 C C . MET B 1 108 ? 12.359 -9.047 2.408 1 98.88 108 MET B C 1
ATOM 2216 O O . MET B 1 108 ? 12.023 -7.957 1.941 1 98.88 108 MET B O 1
ATOM 2220 N N . GLY B 1 109 ? 12.789 -9.281 3.645 1 98.94 109 GLY B N 1
ATOM 2221 C CA . GLY B 1 109 ? 12.906 -8.156 4.559 1 98.94 109 GLY B CA 1
ATOM 2222 C C . GLY B 1 109 ? 13.906 -7.109 4.094 1 98.94 109 GLY B C 1
ATOM 2223 O O . GLY B 1 109 ? 13.656 -5.906 4.215 1 98.94 109 GLY B O 1
ATOM 2224 N N . PHE B 1 110 ? 15.008 -7.547 3.574 1 98.94 110 PHE B N 1
ATOM 2225 C CA . PHE B 1 110 ? 16.047 -6.652 3.074 1 98.94 110 PHE B CA 1
ATOM 2226 C C . PHE B 1 110 ? 15.523 -5.82 1.908 1 98.94 110 PHE B C 1
ATOM 2228 O O . PHE B 1 110 ? 15.766 -4.613 1.848 1 98.94 110 PHE B O 1
ATOM 2235 N N . ALA B 1 111 ? 14.82 -6.426 1.001 1 98.94 111 ALA B N 1
ATOM 2236 C CA . ALA B 1 111 ? 14.266 -5.734 -0.162 1 98.94 111 ALA B CA 1
ATOM 2237 C C . ALA B 1 111 ? 13.289 -4.641 0.262 1 98.94 111 ALA B C 1
ATOM 2239 O O . ALA B 1 111 ? 13.375 -3.506 -0.215 1 98.94 111 ALA B O 1
ATOM 2240 N N . VAL B 1 112 ? 12.422 -4.973 1.153 1 98.94 112 VAL B N 1
ATOM 2241 C CA . VAL B 1 112 ? 11.438 -4 1.62 1 98.94 112 VAL B CA 1
ATOM 2242 C C . VAL B 1 112 ? 12.133 -2.881 2.385 1 98.94 112 VAL B C 1
ATOM 2244 O O . VAL B 1 112 ? 11.859 -1.7 2.162 1 98.94 112 VAL B O 1
ATOM 2247 N N . GLY B 1 113 ? 13.062 -3.266 3.244 1 98.94 113 GLY B N 1
ATOM 2248 C CA . GLY B 1 113 ? 13.781 -2.275 4.027 1 98.94 113 GLY B CA 1
ATOM 2249 C C . GLY B 1 113 ? 14.586 -1.31 3.18 1 98.94 113 GLY B C 1
ATOM 2250 O O . GLY B 1 113 ? 14.531 -0.096 3.393 1 98.94 113 GLY B O 1
ATOM 2251 N N . VAL B 1 114 ? 15.312 -1.794 2.225 1 98.94 114 VAL B N 1
ATOM 2252 C CA . VAL B 1 114 ? 16.109 -0.946 1.349 1 98.94 114 VAL B CA 1
ATOM 2253 C C . VAL B 1 114 ? 15.195 -0.057 0.511 1 98.94 114 VAL B C 1
ATOM 2255 O O . VAL B 1 114 ? 15.523 1.101 0.24 1 98.94 114 VAL B O 1
ATOM 2258 N N . THR B 1 115 ? 14.086 -0.589 0.068 1 98.94 115 THR B N 1
ATOM 2259 C CA . THR B 1 115 ? 13.109 0.203 -0.674 1 98.94 115 THR B CA 1
ATOM 2260 C C . THR B 1 115 ? 12.625 1.388 0.16 1 98.94 115 THR B C 1
ATOM 2262 O O . THR B 1 115 ? 12.562 2.516 -0.333 1 98.94 115 THR B O 1
ATOM 2265 N N . ILE B 1 116 ? 12.289 1.118 1.438 1 98.94 116 ILE B N 1
ATOM 2266 C CA . ILE B 1 116 ? 11.844 2.193 2.316 1 98.94 116 ILE B CA 1
ATOM 2267 C C . ILE B 1 116 ? 12.945 3.236 2.463 1 98.94 116 ILE B C 1
ATOM 2269 O O . ILE B 1 116 ? 12.703 4.434 2.297 1 98.94 116 ILE B O 1
ATOM 2273 N N . ALA B 1 117 ? 14.125 2.814 2.723 1 98.88 117 ALA B N 1
ATOM 2274 C CA . ALA B 1 117 ? 15.25 3.715 2.957 1 98.88 117 ALA B CA 1
ATOM 2275 C C . ALA B 1 117 ? 15.516 4.586 1.734 1 98.88 117 ALA B C 1
ATOM 2277 O O . ALA B 1 117 ? 15.672 5.805 1.854 1 98.88 117 ALA B O 1
ATOM 2278 N N . LEU B 1 118 ? 15.562 4.004 0.59 1 98.88 118 LEU B N 1
ATOM 2279 C CA . LEU B 1 118 ? 15.914 4.746 -0.615 1 98.88 118 LEU B CA 1
ATOM 2280 C C . LEU B 1 118 ? 14.805 5.719 -1 1 98.88 118 LEU B C 1
ATOM 2282 O O . LEU B 1 118 ? 15.07 6.828 -1.458 1 98.88 118 LEU B O 1
ATOM 2286 N N . THR B 1 119 ? 13.547 5.297 -0.876 1 98.75 119 THR B N 1
ATOM 2287 C CA . THR B 1 119 ? 12.469 6.219 -1.209 1 98.75 119 THR B CA 1
ATOM 2288 C C . THR B 1 119 ? 12.438 7.391 -0.233 1 98.75 119 THR B C 1
ATOM 2290 O O . THR B 1 119 ? 12.078 8.508 -0.609 1 98.75 119 THR B O 1
ATOM 2293 N N . GLN B 1 120 ? 12.766 7.16 1.042 1 98.62 120 GLN B N 1
ATOM 2294 C CA . GLN B 1 120 ? 12.875 8.258 1.998 1 98.62 120 GLN B CA 1
ATOM 2295 C C . GLN B 1 120 ? 14 9.211 1.618 1 98.62 120 GLN B C 1
ATOM 2297 O O . GLN B 1 120 ? 13.82 10.438 1.646 1 98.62 120 GLN B O 1
ATOM 2302 N N . LEU B 1 121 ? 15.125 8.656 1.245 1 98.56 121 LEU B N 1
ATOM 2303 C CA . LEU B 1 121 ? 16.297 9.469 0.904 1 98.56 121 LEU B CA 1
ATOM 2304 C C . LEU B 1 121 ? 16.031 10.297 -0.35 1 98.56 121 LEU B C 1
ATOM 2306 O O . LEU B 1 121 ? 16.484 11.438 -0.456 1 98.56 121 LEU B O 1
ATOM 2310 N N . LEU B 1 122 ? 15.266 9.719 -1.245 1 98 122 LEU B N 1
ATOM 2311 C CA . LEU B 1 122 ? 15.008 10.383 -2.52 1 98 122 LEU B CA 1
ATOM 2312 C C . LEU B 1 122 ? 13.703 11.164 -2.475 1 98 122 LEU B C 1
ATOM 2314 O O . LEU B 1 122 ? 13.281 11.734 -3.484 1 98 122 LEU B O 1
ATOM 2318 N N . ARG B 1 123 ? 13.039 11.156 -1.378 1 97.38 123 ARG B N 1
ATOM 2319 C CA . ARG B 1 123 ? 11.805 11.906 -1.139 1 97.38 123 ARG B CA 1
ATOM 2320 C C . ARG B 1 123 ? 10.719 11.508 -2.135 1 97.38 123 ARG B C 1
ATOM 2322 O O . ARG B 1 123 ? 10.094 12.367 -2.758 1 97.38 123 ARG B O 1
ATOM 2329 N N . CYS B 1 124 ? 10.57 10.25 -2.277 1 98.19 124 CYS B N 1
ATOM 2330 C CA . CYS B 1 124 ? 9.539 9.695 -3.148 1 98.19 124 CYS B CA 1
ATOM 2331 C C . CYS B 1 124 ? 8.891 8.477 -2.508 1 98.19 124 CYS B C 1
ATOM 2333 O O . CYS B 1 124 ? 8.672 7.461 -3.174 1 98.19 124 CYS B O 1
ATOM 2335 N N . VAL B 1 125 ? 8.617 8.57 -1.208 1 98.69 125 VAL B N 1
ATOM 2336 C CA . VAL B 1 125 ? 8.016 7.465 -0.468 1 98.69 125 VAL B CA 1
ATOM 2337 C C . VAL B 1 125 ? 6.66 7.113 -1.081 1 98.69 125 VAL B C 1
ATOM 2339 O O . VAL B 1 125 ? 5.836 7.996 -1.331 1 98.69 125 VAL B O 1
ATOM 2342 N N . HIS B 1 126 ? 6.441 5.883 -1.382 1 98.81 126 HIS B N 1
ATOM 2343 C CA . HIS B 1 126 ? 5.203 5.289 -1.874 1 98.81 126 HIS B CA 1
ATOM 2344 C C . HIS B 1 126 ? 4.949 3.932 -1.226 1 98.81 126 HIS B C 1
ATOM 2346 O O . HIS B 1 126 ? 5.625 2.949 -1.542 1 98.81 126 HIS B O 1
ATOM 2352 N N . PRO B 1 127 ? 3.953 3.854 -0.385 1 98.75 127 PRO B N 1
ATOM 2353 C CA . PRO B 1 127 ? 3.777 2.627 0.397 1 98.75 127 PRO B CA 1
ATOM 2354 C C . PRO B 1 127 ? 3.68 1.379 -0.477 1 98.75 127 PRO B C 1
ATOM 2356 O O . PRO B 1 127 ? 4.352 0.379 -0.207 1 98.75 127 PRO B O 1
ATOM 2359 N N . PRO B 1 128 ? 3.02 1.372 -1.603 1 98.88 128 PRO B N 1
ATOM 2360 C CA . PRO B 1 128 ? 2.906 0.183 -2.449 1 98.88 128 PRO B CA 1
ATOM 2361 C C . PRO B 1 128 ? 4.258 -0.313 -2.955 1 98.88 128 PRO B C 1
ATOM 2363 O O . PRO B 1 128 ? 4.379 -1.464 -3.383 1 98.88 128 PRO B O 1
ATOM 2366 N N . ALA B 1 129 ? 5.258 0.595 -2.965 1 98.94 129 ALA B N 1
ATOM 2367 C CA . ALA B 1 129 ? 6.598 0.198 -3.395 1 98.94 129 ALA B CA 1
ATOM 2368 C C . ALA B 1 129 ? 7.129 -0.946 -2.539 1 98.94 129 ALA B C 1
ATOM 2370 O O . ALA B 1 129 ? 7.879 -1.798 -3.025 1 98.94 129 ALA B O 1
ATOM 2371 N N . GLY B 1 130 ? 6.766 -0.937 -1.283 1 98.94 130 GLY B N 1
ATOM 2372 C CA . GLY B 1 130 ? 7.121 -2.057 -0.426 1 98.94 130 GLY B CA 1
ATOM 2373 C C . GLY B 1 130 ? 6.508 -3.369 -0.875 1 98.94 130 GLY B C 1
ATOM 2374 O O . GLY B 1 130 ? 7.148 -4.418 -0.797 1 98.94 130 GLY B O 1
ATOM 2375 N N . ALA B 1 131 ? 5.266 -3.291 -1.249 1 98.94 131 ALA B N 1
ATOM 2376 C CA . ALA B 1 131 ? 4.59 -4.473 -1.777 1 98.94 131 ALA B CA 1
ATOM 2377 C C . ALA B 1 131 ? 5.238 -4.938 -3.08 1 98.94 131 ALA B C 1
ATOM 2379 O O . ALA B 1 131 ? 5.34 -6.137 -3.336 1 98.94 131 ALA B O 1
ATOM 2380 N N . VAL B 1 132 ? 5.625 -3.979 -3.908 1 98.94 132 VAL B N 1
ATOM 2381 C CA . VAL B 1 132 ? 6.309 -4.293 -5.156 1 98.94 132 VAL B CA 1
ATOM 2382 C C . VAL B 1 132 ? 7.602 -5.051 -4.859 1 98.94 132 VAL B C 1
ATOM 2384 O O . VAL B 1 132 ? 7.895 -6.066 -5.496 1 98.94 132 VAL B O 1
ATOM 2387 N N . ALA B 1 133 ? 8.352 -4.559 -3.928 1 99 133 ALA B N 1
ATOM 2388 C CA . ALA B 1 133 ? 9.617 -5.184 -3.555 1 99 133 ALA B CA 1
ATOM 2389 C C . ALA B 1 133 ? 9.398 -6.594 -3.02 1 99 133 ALA B C 1
ATOM 2391 O O . ALA B 1 133 ? 10.062 -7.539 -3.443 1 99 133 ALA B O 1
ATOM 2392 N N . LEU B 1 134 ? 8.477 -6.723 -2.127 1 98.94 134 LEU B N 1
ATOM 2393 C CA . LEU B 1 134 ? 8.219 -8.016 -1.501 1 98.94 134 LEU B CA 1
ATOM 2394 C C . LEU B 1 134 ? 7.699 -9.016 -2.523 1 98.94 134 LEU B C 1
ATOM 2396 O O . LEU B 1 134 ? 8.148 -10.164 -2.559 1 98.94 134 LEU B O 1
ATOM 2400 N N . LEU B 1 135 ? 6.758 -8.594 -3.328 1 98.88 135 LEU B N 1
ATOM 2401 C CA . LEU B 1 135 ? 6.223 -9.453 -4.375 1 98.88 135 LEU B CA 1
ATOM 2402 C C . LEU B 1 135 ? 7.332 -9.914 -5.316 1 98.88 135 LEU B C 1
ATOM 2404 O O . LEU B 1 135 ? 7.383 -11.086 -5.695 1 98.88 135 LEU B O 1
ATOM 2408 N N . GLY B 1 136 ? 8.172 -9.008 -5.715 1 98.94 136 GLY B N 1
ATOM 2409 C CA . GLY B 1 136 ? 9.258 -9.359 -6.613 1 98.94 136 GLY B CA 1
ATOM 2410 C C . GLY B 1 136 ? 10.148 -10.469 -6.078 1 98.94 136 GLY B C 1
ATOM 2411 O O . GLY B 1 136 ? 10.562 -11.359 -6.828 1 98.94 136 GLY B O 1
ATOM 2412 N N . VAL B 1 137 ? 10.438 -10.414 -4.816 1 98.94 137 VAL B N 1
ATOM 2413 C CA . VAL B 1 137 ? 11.273 -11.453 -4.223 1 98.94 137 VAL B CA 1
ATOM 2414 C C . VAL B 1 137 ? 10.492 -12.766 -4.172 1 98.94 137 VAL B C 1
ATOM 2416 O O . VAL B 1 137 ? 11.039 -13.828 -4.48 1 98.94 137 VAL B O 1
ATOM 2419 N N . ILE B 1 138 ? 9.211 -12.688 -3.787 1 98.44 138 ILE B N 1
ATOM 2420 C CA . ILE B 1 138 ? 8.367 -13.875 -3.648 1 98.44 138 ILE B CA 1
ATOM 2421 C C . ILE B 1 138 ? 8.289 -14.609 -4.984 1 98.44 138 ILE B C 1
ATOM 2423 O O . ILE B 1 138 ? 8.383 -15.836 -5.035 1 98.44 138 ILE B O 1
ATOM 2427 N N . VAL B 1 139 ? 8.172 -13.836 -6.059 1 98.19 139 VAL B N 1
ATOM 2428 C CA . VAL B 1 139 ? 7.953 -14.477 -7.352 1 98.19 139 VAL B CA 1
ATOM 2429 C C . VAL B 1 139 ? 9.289 -14.648 -8.078 1 98.19 139 VAL B C 1
ATOM 2431 O O . VAL B 1 139 ? 9.32 -15.047 -9.242 1 98.19 139 VAL B O 1
ATOM 2434 N N . LYS B 1 140 ? 10.344 -14.359 -7.383 1 98.75 140 LYS B N 1
ATOM 2435 C CA . LYS B 1 140 ? 11.68 -14.453 -7.973 1 98.75 140 LYS B CA 1
ATOM 2436 C C . LYS B 1 140 ? 11.75 -13.68 -9.289 1 98.75 140 LYS B C 1
ATOM 2438 O O . LYS B 1 140 ? 12.172 -14.227 -10.312 1 98.75 140 LYS B O 1
ATOM 2443 N N . ALA B 1 141 ? 11.414 -12.477 -9.195 1 98.62 141 ALA B N 1
ATOM 2444 C CA . ALA B 1 141 ? 11.227 -11.602 -10.352 1 98.62 141 ALA B CA 1
ATOM 2445 C C . ALA B 1 141 ? 12.523 -11.461 -11.148 1 98.62 141 ALA B C 1
ATOM 2447 O O . ALA B 1 141 ? 13.617 -11.438 -10.57 1 98.62 141 ALA B O 1
ATOM 2448 N N . LYS B 1 142 ? 12.367 -11.391 -12.453 1 98.56 142 LYS B N 1
ATOM 2449 C CA . LYS B 1 142 ? 13.461 -11.07 -13.367 1 98.56 142 LYS B CA 1
ATOM 2450 C C . LYS B 1 142 ? 13.359 -9.617 -13.844 1 98.56 142 LYS B C 1
ATOM 2452 O O . LYS B 1 142 ? 12.5 -8.867 -13.383 1 98.56 142 LYS B O 1
ATOM 2457 N N . TRP B 1 143 ? 14.203 -9.211 -14.727 1 98.69 143 TRP B N 1
ATOM 2458 C CA . TRP B 1 143 ? 14.336 -7.812 -15.133 1 98.69 143 TRP B CA 1
ATOM 2459 C C . TRP B 1 143 ? 13.047 -7.293 -15.75 1 98.69 143 TRP B C 1
ATOM 2461 O O . TRP B 1 143 ? 12.711 -6.113 -15.609 1 98.69 143 TRP B O 1
ATOM 2471 N N . ALA B 1 144 ? 12.289 -8.117 -16.406 1 98.5 144 ALA B N 1
ATOM 2472 C CA . ALA B 1 144 ? 11.047 -7.711 -17.078 1 98.5 144 ALA B CA 1
ATOM 2473 C C . ALA B 1 144 ? 10.016 -7.234 -16.062 1 98.5 144 ALA B C 1
ATOM 2475 O O . ALA B 1 144 ? 9.102 -6.477 -16.406 1 98.5 144 ALA B O 1
ATOM 2476 N N . TYR B 1 145 ? 10.133 -7.684 -14.852 1 98.75 145 TYR B N 1
ATOM 2477 C CA . TYR B 1 145 ? 9.234 -7.324 -13.758 1 98.75 145 TYR B CA 1
ATOM 2478 C C . TYR B 1 145 ? 9.172 -5.812 -13.578 1 98.75 145 TYR B C 1
ATOM 2480 O O . TYR B 1 145 ? 8.109 -5.262 -13.273 1 98.75 145 TYR B O 1
ATOM 2488 N N . ILE B 1 146 ? 10.25 -5.109 -13.828 1 98.88 146 ILE B N 1
ATOM 2489 C CA . ILE B 1 146 ? 10.375 -3.67 -13.617 1 98.88 146 ILE B CA 1
ATOM 2490 C C . ILE B 1 146 ? 9.477 -2.924 -14.602 1 98.88 146 ILE B C 1
ATOM 2492 O O . ILE B 1 146 ? 8.766 -1.994 -14.219 1 98.88 146 ILE B O 1
ATOM 2496 N N . LEU B 1 147 ? 9.445 -3.422 -15.773 1 98.5 147 LEU B N 1
ATOM 2497 C CA . LEU B 1 147 ? 8.68 -2.744 -16.812 1 98.5 147 LEU B CA 1
ATOM 2498 C C . LEU B 1 147 ? 7.219 -3.197 -16.781 1 98.5 147 LEU B C 1
ATOM 2500 O O . LEU B 1 147 ? 6.309 -2.371 -16.859 1 98.5 147 LEU B O 1
ATOM 2504 N N . LEU B 1 148 ? 7.086 -4.574 -16.75 1 97.69 148 LEU B N 1
ATOM 2505 C CA . LEU B 1 148 ? 5.777 -5.219 -16.734 1 97.69 148 LEU B CA 1
ATOM 2506 C C . LEU B 1 148 ? 5.656 -6.156 -15.531 1 97.69 148 LEU B C 1
ATOM 2508 O O . LEU B 1 148 ? 6.34 -7.18 -15.469 1 97.69 148 LEU B O 1
ATOM 2512 N N . PRO B 1 149 ? 4.895 -5.734 -14.703 1 98.31 149 PRO B N 1
ATOM 2513 C CA . PRO B 1 149 ? 3.752 -4.82 -14.727 1 98.31 149 PRO B CA 1
ATOM 2514 C C . PRO B 1 149 ? 4.027 -3.516 -13.977 1 98.31 149 PRO B C 1
ATOM 2516 O O . PRO B 1 149 ? 3.191 -2.609 -13.984 1 98.31 149 PRO B O 1
ATOM 2519 N N . VAL B 1 150 ? 5.207 -3.354 -13.375 1 98.88 150 VAL B N 1
ATOM 2520 C CA . VAL B 1 150 ? 5.359 -2.381 -12.305 1 98.88 150 VAL B CA 1
ATOM 2521 C C . VAL B 1 150 ? 5.305 -0.965 -12.875 1 98.88 150 VAL B C 1
ATOM 2523 O O . VAL B 1 150 ? 4.402 -0.189 -12.539 1 98.88 150 VAL B O 1
ATOM 2526 N N . LEU B 1 151 ? 6.203 -0.663 -13.805 1 98.88 151 LEU B N 1
ATOM 2527 C CA . LEU B 1 151 ? 6.258 0.703 -14.312 1 98.88 151 LEU B CA 1
ATOM 2528 C C . LEU B 1 151 ? 5.082 0.983 -15.242 1 98.88 151 LEU B C 1
ATOM 2530 O O . LEU B 1 151 ? 4.504 2.072 -15.203 1 98.88 151 LEU B O 1
ATOM 2534 N N . SER B 1 152 ? 4.715 0.013 -16.047 1 98.56 152 SER B N 1
ATOM 2535 C CA . SER B 1 152 ? 3.586 0.198 -16.953 1 98.56 152 SER B CA 1
ATOM 2536 C C . SER B 1 152 ? 2.289 0.425 -16.172 1 98.56 152 SER B C 1
ATOM 2538 O O . SER B 1 152 ? 1.539 1.356 -16.469 1 98.56 152 SER B O 1
ATOM 2540 N N . GLY B 1 153 ? 2.037 -0.433 -15.188 1 98.62 153 GLY B N 1
ATOM 2541 C CA . GLY B 1 153 ? 0.846 -0.264 -14.375 1 98.62 153 GLY B CA 1
ATOM 2542 C C . GLY B 1 153 ? 0.822 1.053 -13.617 1 98.62 153 GLY B C 1
ATOM 2543 O O . GLY B 1 153 ? -0.219 1.708 -13.539 1 98.62 153 GLY B O 1
ATOM 2544 N N . SER B 1 154 ? 1.969 1.456 -13.102 1 98.81 154 SER B N 1
ATOM 2545 C CA . SER B 1 154 ? 2.088 2.699 -12.344 1 98.81 154 SER B CA 1
ATOM 2546 C C . SER B 1 154 ? 1.796 3.91 -13.227 1 98.81 154 SER B C 1
ATOM 2548 O O . SER B 1 154 ? 1.03 4.797 -12.844 1 98.81 154 SER B O 1
ATOM 2550 N N . ILE B 1 155 ? 2.387 3.908 -14.391 1 98.56 155 ILE B N 1
ATOM 2551 C CA . ILE B 1 155 ? 2.227 5.027 -15.312 1 98.56 155 ILE B CA 1
ATOM 2552 C C . ILE B 1 155 ? 0.777 5.102 -15.781 1 98.56 155 ILE B C 1
ATOM 2554 O O . ILE B 1 155 ? 0.178 6.18 -15.805 1 98.56 155 ILE B O 1
ATOM 2558 N N . LEU B 1 156 ? 0.207 3.988 -16.125 1 98.38 156 LEU B N 1
ATOM 2559 C CA . LEU B 1 156 ? -1.164 3.961 -16.625 1 98.38 156 LEU B CA 1
ATOM 2560 C C . LEU B 1 156 ? -2.143 4.414 -15.539 1 98.38 156 LEU B C 1
ATOM 2562 O O . LEU B 1 156 ? -3.076 5.168 -15.82 1 98.38 156 LEU B O 1
ATOM 2566 N N . LEU B 1 157 ? -1.919 3.979 -14.352 1 98.62 157 LEU B N 1
ATOM 2567 C CA . LEU B 1 157 ? -2.809 4.395 -13.273 1 98.62 157 LEU B CA 1
ATOM 2568 C C . LEU B 1 157 ? -2.695 5.895 -13.023 1 98.62 157 LEU B C 1
ATOM 2570 O O . LEU B 1 157 ? -3.695 6.559 -12.734 1 98.62 157 LEU B O 1
ATOM 2574 N N . CYS B 1 158 ? -1.462 6.406 -13.078 1 98.25 158 CYS B N 1
ATOM 2575 C CA . CYS B 1 158 ? -1.286 7.844 -12.922 1 98.25 158 CYS B CA 1
ATOM 2576 C C . CYS B 1 158 ? -2.039 8.609 -14.008 1 98.25 158 CYS B C 1
ATOM 2578 O O . CYS B 1 158 ? -2.705 9.602 -13.719 1 98.25 158 CYS B O 1
ATOM 2580 N N . VAL B 1 159 ? -1.938 8.109 -15.219 1 97.56 159 VAL B N 1
ATOM 2581 C CA . VAL B 1 159 ? -2.602 8.758 -16.344 1 97.56 159 VAL B CA 1
ATOM 2582 C C . VAL B 1 159 ? -4.117 8.68 -16.172 1 97.56 159 VAL B C 1
ATOM 2584 O O . VAL B 1 159 ? -4.82 9.68 -16.344 1 97.56 159 VAL B O 1
ATOM 2587 N N . ILE B 1 160 ? -4.613 7.551 -15.82 1 97.38 160 ILE B N 1
ATOM 2588 C CA . ILE B 1 160 ? -6.043 7.355 -15.602 1 97.38 160 ILE B CA 1
ATOM 2589 C C . ILE B 1 160 ? -6.523 8.273 -14.484 1 97.38 160 ILE B C 1
ATOM 2591 O O . ILE B 1 160 ? -7.578 8.898 -14.594 1 97.38 160 ILE B O 1
ATOM 2595 N N . THR B 1 161 ? -5.75 8.352 -13.445 1 97.44 161 THR B N 1
ATOM 2596 C CA . THR B 1 161 ? -6.133 9.195 -12.312 1 97.44 161 THR B CA 1
ATOM 2597 C C . THR B 1 161 ? -6.156 10.664 -12.727 1 97.44 161 THR B C 1
ATOM 2599 O O . THR B 1 161 ? -7.051 11.406 -12.32 1 97.44 161 THR B O 1
ATOM 2602 N N . ALA B 1 162 ? -5.184 11.07 -13.484 1 95.94 162 ALA B N 1
ATOM 2603 C CA . ALA B 1 162 ? -5.121 12.453 -13.953 1 95.94 162 ALA B CA 1
ATOM 2604 C C . ALA B 1 162 ? -6.336 12.805 -14.805 1 95.94 162 ALA B C 1
ATOM 2606 O O . ALA B 1 162 ? -6.914 13.883 -14.656 1 95.94 162 ALA B O 1
ATOM 2607 N N . LEU B 1 163 ? -6.734 11.93 -15.641 1 95.5 163 LEU B N 1
ATOM 2608 C CA . LEU B 1 163 ? -7.898 12.141 -16.5 1 95.5 163 LEU B CA 1
ATOM 2609 C C . LEU B 1 163 ? -9.188 12.094 -15.68 1 95.5 163 LEU B C 1
ATOM 2611 O O . LEU B 1 163 ? -10.078 12.922 -15.867 1 95.5 163 LEU B O 1
ATOM 2615 N N . TYR B 1 164 ? -9.258 11.164 -14.82 1 95.69 164 TYR B N 1
ATOM 2616 C CA . TYR B 1 164 ? -10.43 10.969 -13.977 1 95.69 164 TYR B CA 1
ATOM 2617 C C . TYR B 1 164 ? -10.664 12.18 -13.078 1 95.69 164 TYR B C 1
ATOM 2619 O O . TYR B 1 164 ? -11.812 12.555 -12.82 1 95.69 164 TYR B O 1
ATOM 2627 N N . SER B 1 165 ? -9.555 12.75 -12.641 1 93.69 165 SER B N 1
ATOM 2628 C CA . SER B 1 165 ? -9.641 13.852 -11.688 1 93.69 165 SER B CA 1
ATOM 2629 C C . SER B 1 165 ? -10.32 15.07 -12.305 1 93.69 165 SER B C 1
ATOM 2631 O O . SER B 1 165 ? -10.844 15.922 -11.586 1 93.69 165 SER B O 1
ATOM 2633 N N . ARG B 1 166 ? -10.344 15.117 -13.586 1 91.69 166 ARG B N 1
ATOM 2634 C CA . ARG B 1 166 ? -10.984 16.234 -14.281 1 91.69 166 ARG B CA 1
ATOM 2635 C C . ARG B 1 166 ? -12.5 16.078 -14.305 1 91.69 166 ARG B C 1
ATOM 2637 O O . ARG B 1 166 ? -13.227 17.047 -14.461 1 91.69 166 ARG B O 1
ATOM 2644 N N . TRP B 1 167 ? -12.969 14.891 -14.031 1 91.19 167 TRP B N 1
ATOM 2645 C CA . TRP B 1 167 ? -14.391 14.625 -14.234 1 91.19 167 TRP B CA 1
ATOM 2646 C C . TRP B 1 167 ? -15.016 14.055 -12.969 1 91.19 167 TRP B C 1
ATOM 2648 O O . TRP B 1 167 ? -16.234 13.898 -12.891 1 91.19 167 TRP B O 1
ATOM 2658 N N . ALA B 1 168 ? -14.234 13.789 -11.984 1 90.06 168 ALA B N 1
ATOM 2659 C CA . ALA B 1 168 ? -14.703 13.117 -10.773 1 90.06 168 ALA B CA 1
ATOM 2660 C C . ALA B 1 168 ? -15.805 13.93 -10.086 1 90.06 168 ALA B C 1
ATOM 2662 O O . ALA B 1 168 ? -15.812 15.164 -10.164 1 90.06 168 ALA B O 1
ATOM 2663 N N . PRO B 1 169 ? -16.719 13.273 -9.469 1 86.88 169 PRO B N 1
ATOM 2664 C CA . PRO B 1 169 ? -17.812 13.961 -8.781 1 86.88 169 PRO B CA 1
ATOM 2665 C C . PRO B 1 169 ? -17.312 14.977 -7.75 1 86.88 169 PRO B C 1
ATOM 2667 O O . PRO B 1 169 ? -18 15.961 -7.465 1 86.88 169 PRO B O 1
ATOM 2670 N N . ASP B 1 170 ? -16.156 14.703 -7.152 1 86.81 170 ASP B N 1
ATOM 2671 C CA . ASP B 1 170 ? -15.602 15.602 -6.148 1 86.81 170 ASP B CA 1
ATOM 2672 C C . ASP B 1 170 ? -14.438 16.406 -6.723 1 86.81 170 ASP B C 1
ATOM 2674 O O . ASP B 1 170 ? -13.477 16.703 -6.016 1 86.81 170 ASP B O 1
ATOM 2678 N N . ARG B 1 171 ? -14.492 16.703 -7.91 1 83.75 171 ARG B N 1
ATOM 2679 C CA . ARG B 1 171 ? -13.383 17.312 -8.633 1 83.75 171 ARG B CA 1
ATOM 2680 C C . ARG B 1 171 ? -12.891 18.562 -7.926 1 83.75 171 ARG B C 1
ATOM 2682 O O . ARG B 1 171 ? -11.711 18.906 -8.008 1 83.75 171 ARG B O 1
ATOM 2689 N N . HIS B 1 172 ? -13.703 19.203 -7.266 1 81.62 172 HIS B N 1
ATOM 2690 C CA . HIS B 1 172 ? -13.312 20.453 -6.613 1 81.62 172 HIS B CA 1
ATOM 2691 C C . HIS B 1 172 ? -12.391 20.188 -5.426 1 81.62 172 HIS B C 1
ATOM 2693 O O . HIS B 1 172 ? -11.656 21.078 -4.992 1 81.62 172 HIS B O 1
ATOM 2699 N N . HIS B 1 173 ? -12.422 19.016 -4.973 1 80.31 173 HIS B N 1
ATOM 2700 C CA . HIS B 1 173 ? -11.594 18.656 -3.828 1 80.31 173 HIS B CA 1
ATOM 2701 C C . HIS B 1 173 ? -10.438 17.75 -4.25 1 80.31 173 HIS B C 1
ATOM 2703 O O . HIS B 1 173 ? -9.586 17.406 -3.428 1 80.31 173 HIS B O 1
ATOM 2709 N N . ARG B 1 174 ? -10.594 17.484 -5.527 1 81.38 174 ARG B N 1
ATOM 2710 C CA . ARG B 1 174 ? -9.609 16.562 -6.066 1 81.38 174 ARG B CA 1
ATOM 2711 C C . ARG B 1 174 ? -8.703 17.25 -7.086 1 81.38 174 ARG B C 1
ATOM 2713 O O . ARG B 1 174 ? -9.18 17.75 -8.102 1 81.38 174 ARG B O 1
ATOM 2720 N N . ARG B 1 175 ? -7.539 17.516 -6.691 1 84.62 175 ARG B N 1
ATOM 2721 C CA . ARG B 1 175 ? -6.535 18 -7.637 1 84.62 175 ARG B CA 1
ATOM 2722 C C . ARG B 1 175 ? -5.41 16.984 -7.801 1 84.62 175 ARG B C 1
ATOM 2724 O O . ARG B 1 175 ? -4.762 16.609 -6.824 1 84.62 175 ARG B O 1
ATOM 2731 N N . TYR B 1 176 ? -5.305 16.484 -9.016 1 91.88 176 TYR B N 1
ATOM 2732 C CA . TYR B 1 176 ? -4.223 15.539 -9.289 1 91.88 176 TYR B CA 1
ATOM 2733 C C . TYR B 1 176 ? -3.666 15.742 -10.688 1 91.88 176 TYR B C 1
ATOM 2735 O O . TYR B 1 176 ? -4.426 15.844 -11.656 1 91.88 176 TYR B O 1
ATOM 2743 N N . PRO B 1 177 ? -2.32 15.812 -10.93 1 92.44 177 PRO B N 1
ATOM 2744 C CA . PRO B 1 177 ? -1.389 15.828 -9.797 1 92.44 177 PRO B CA 1
ATOM 2745 C C . PRO B 1 177 ? -1.224 17.219 -9.188 1 92.44 177 PRO B C 1
ATOM 2747 O O . PRO B 1 177 ? -1.502 18.219 -9.844 1 92.44 177 PRO B O 1
ATOM 2750 N N . VAL B 1 178 ? -0.873 17.203 -7.965 1 89.25 178 VAL B N 1
ATOM 2751 C CA . VAL B 1 178 ? -0.465 18.469 -7.336 1 89.25 178 VAL B CA 1
ATOM 2752 C C . VAL B 1 178 ? 0.924 18.859 -7.828 1 89.25 178 VAL B C 1
ATOM 2754 O O . VAL B 1 178 ? 1.195 20.047 -8.047 1 89.25 178 VAL B O 1
ATOM 2757 N N . HIS B 1 179 ? 1.82 17.922 -8.039 1 88.44 179 HIS B N 1
ATOM 2758 C CA . HIS B 1 179 ? 3.119 18.094 -8.68 1 88.44 179 HIS B CA 1
ATOM 2759 C C . HIS B 1 179 ? 3.598 16.812 -9.328 1 88.44 179 HIS B C 1
ATOM 2761 O O . HIS B 1 179 ? 3.209 15.711 -8.914 1 88.44 179 HIS B O 1
ATOM 2767 N N . TRP B 1 180 ? 4.406 16.969 -10.281 1 84.44 180 TRP B N 1
ATOM 2768 C CA . TRP B 1 180 ? 4.875 15.82 -11.039 1 84.44 180 TRP B CA 1
ATOM 2769 C C . TRP B 1 180 ? 6.254 15.383 -10.562 1 84.44 180 TRP B C 1
ATOM 2771 O O . TRP B 1 180 ? 6.621 14.211 -10.688 1 84.44 180 TRP B O 1
ATOM 2781 N N . LEU B 1 181 ? 6.992 16.422 -10.086 1 82.81 181 LEU B N 1
ATOM 2782 C CA . LEU B 1 181 ? 8.375 16.125 -9.719 1 82.81 181 LEU B CA 1
ATOM 2783 C C . LEU B 1 181 ? 8.648 16.516 -8.273 1 82.81 181 LEU B C 1
ATOM 2785 O O . LEU B 1 181 ? 8.055 17.484 -7.766 1 82.81 181 LEU B O 1
#

Sequence (362 aa):
MAPRSLRRLHWHWEQQRSQSDLIQPRYSRQQVLASWLGALVGIGLLGWLTQASGYPLVAAPMGATSVLLFGLPNSPLAQPRNVILGNGLGALIAVLCVLLLGANPWSMGFAVGVTIALTQLLRCVHPPAGAVALLGVIVKAKWAYILLPVLSGSILLCVITALYSRWAPDRHHRRYPVHWLMAPRSLRRLHWHWEQQRSQSDLIQPRYSRQQVLASWLGALVGIGLLGWLTQASGYPLVAAPMGATSVLLFGLPNSPLAQPRNVILGNGLGALIAVLCVLLLGANPWSMGFAVGVTIALTQLLRCVHPPAGAVALLGVIVKAKWAYILLPVLSGSILLCVITALYSRWAPDRHHRRYPVHWL

Nearest PDB structures (foldseek):
  4ni9-assembly1_C  TM=2.013E-01  e=5.083E+00  Homo sapiens
  8fee-assembly1_I  TM=1.386E-01  e=4.166E+00  Mycolicibacterium smegmatis MC2 155
  8ucs-assembly1_C  TM=1.955E-01  e=9.236E+00  Clostridium sporogenes
  3pbl-assembly1_A  TM=1.612E-01  e=4.836E+00  Homo sapiens
  7d0a-assembly1_D  TM=1.687E-01  e=2.356E+00  Acinetobacter baumannii

Secondary structure (DSSP, 8-state):
---HHHHHHHHHHHHHHHHHHHHSPP--HHHHHHHHHHHHHHHHHHHHHHHHHSS----HHHHHHHIIIII-TTSGGGSHIIIIIHHHHHHHHHHHHHHHH-SSHHHHHHHHHHHHHHHHHTT---HHHHHHHHHHHHTT--THHIIIIIIHHHHHHHHHHHHHHTT-TTTTT--S-S---/---HHHHHHHHHHHHHHHHHHHHS----HHHHHHHHHHHHHHHHHHHHHHHHHSS----HHHHHHHIIIII-TTSGGGSHIIIIIHHHHHHHHHHHHHHHH-SSHHHHHHHHHHHHHHHHHTT---HHHHHHHHHHHHTT--THHIIIIIIHHHHHHHHHHHHHHTT-TTTTT--S-S---

pLDDT: mean 94.38, std 8.36, range [46.09, 99.0]

Radius of gyration: 19.9 Å; Cα contacts (8 Å, |Δi|>4): 752; chains: 2; bounding box: 43×58×68 Å